Protein AF-A0A970CE26-F1 (afdb_monomer_lite)

pLDDT: mean 86.79, std 11.69, range [35.38, 98.06]

Structure (mmCIF, N/CA/C/O backbone):
data_AF-A0A970CE26-F1
#
_entry.id   AF-A0A970CE26-F1
#
loop_
_atom_site.group_PDB
_atom_site.id
_atom_site.type_symbol
_atom_site.label_atom_id
_atom_site.label_alt_id
_atom_site.label_comp_id
_atom_site.label_asym_id
_atom_site.label_entity_id
_atom_site.label_seq_id
_atom_site.pdbx_PDB_ins_code
_atom_site.Cartn_x
_atom_site.Cartn_y
_atom_site.Cartn_z
_atom_site.occupancy
_atom_site.B_iso_or_equiv
_atom_site.auth_seq_id
_atom_site.auth_comp_id
_atom_site.auth_asym_id
_atom_site.auth_atom_id
_atom_site.pdbx_PDB_model_num
ATOM 1 N N . LEU A 1 1 ? 13.932 6.529 -26.399 1.00 67.69 1 LEU A N 1
ATOM 2 C CA . LEU A 1 1 ? 14.051 6.547 -27.877 1.00 67.69 1 LEU A CA 1
ATOM 3 C C . LEU A 1 1 ? 15.095 5.552 -28.392 1.00 67.69 1 LEU A C 1
ATOM 5 O O . LEU A 1 1 ? 14.749 4.804 -29.287 1.00 67.69 1 LEU A O 1
ATOM 9 N N . LEU A 1 2 ? 16.272 5.404 -27.767 1.00 83.06 2 LEU A N 1
ATOM 10 C CA . LEU A 1 2 ? 17.327 4.487 -28.246 1.00 83.06 2 LEU A CA 1
ATOM 11 C C . LEU A 1 2 ? 16.922 3.001 -28.391 1.00 83.06 2 LEU A C 1
ATOM 13 O O . LEU A 1 2 ? 17.278 2.366 -29.376 1.00 83.06 2 LEU A O 1
ATOM 17 N N . LEU A 1 3 ? 16.156 2.434 -27.449 1.00 83.88 3 LEU A N 1
ATOM 18 C CA . LEU A 1 3 ? 15.631 1.061 -27.585 1.00 83.88 3 LEU A CA 1
ATOM 19 C C . LEU A 1 3 ? 14.671 0.930 -28.779 1.00 83.88 3 LEU A C 1
ATOM 21 O O . LEU A 1 3 ? 14.722 -0.054 -29.507 1.00 83.88 3 LEU A O 1
ATOM 25 N N . ALA A 1 4 ? 13.823 1.939 -28.999 1.00 84.06 4 ALA A N 1
ATOM 26 C CA . ALA A 1 4 ? 12.890 1.972 -30.121 1.00 84.06 4 ALA A CA 1
ATOM 27 C C . ALA A 1 4 ? 13.610 2.182 -31.463 1.00 84.06 4 ALA A C 1
ATOM 29 O O . ALA A 1 4 ? 13.226 1.571 -32.453 1.00 84.06 4 ALA A O 1
ATOM 30 N N . GLU A 1 5 ? 14.674 2.988 -31.490 1.00 84.50 5 GLU A N 1
ATOM 31 C CA . GLU A 1 5 ? 15.553 3.157 -32.655 1.00 84.50 5 GLU A CA 1
ATOM 32 C C . GLU A 1 5 ? 16.228 1.831 -33.025 1.00 84.50 5 GLU A C 1
ATOM 34 O O . GLU A 1 5 ? 16.092 1.376 -34.159 1.00 84.50 5 GLU A O 1
ATOM 39 N N . LYS A 1 6 ? 16.848 1.145 -32.053 1.00 82.25 6 LYS A N 1
ATOM 40 C CA . LYS A 1 6 ? 17.435 -0.190 -32.262 1.00 82.25 6 LYS A CA 1
ATOM 41 C C . LYS A 1 6 ? 16.392 -1.212 -32.730 1.00 82.25 6 LYS A C 1
ATOM 43 O O . LYS A 1 6 ? 16.666 -2.011 -33.615 1.00 82.25 6 LYS A O 1
ATOM 48 N N . ALA A 1 7 ? 15.180 -1.174 -32.175 1.00 84.00 7 ALA A N 1
ATOM 49 C CA . ALA A 1 7 ? 14.095 -2.073 -32.573 1.00 84.00 7 ALA A CA 1
ATOM 50 C C . ALA A 1 7 ? 13.570 -1.786 -33.988 1.00 84.00 7 ALA A C 1
ATOM 52 O O . ALA A 1 7 ? 13.177 -2.703 -34.710 1.00 84.00 7 ALA A O 1
ATOM 53 N N . PHE A 1 8 ? 13.564 -0.517 -34.400 1.00 82.56 8 PHE A N 1
ATOM 54 C CA . PHE A 1 8 ? 13.158 -0.110 -35.741 1.00 82.56 8 PHE A CA 1
ATOM 55 C C . PHE A 1 8 ? 14.108 -0.661 -36.814 1.00 82.56 8 PHE A C 1
ATOM 57 O O . PHE A 1 8 ? 13.649 -1.110 -37.867 1.00 82.56 8 PHE A O 1
ATOM 64 N N . GLU A 1 9 ? 15.412 -0.704 -36.528 1.00 80.38 9 GLU A N 1
ATOM 65 C CA . GLU A 1 9 ? 16.417 -1.303 -37.416 1.00 80.38 9 GLU A CA 1
ATOM 66 C C . GLU A 1 9 ? 16.167 -2.798 -37.672 1.00 80.38 9 GLU A C 1
ATOM 68 O O . GLU A 1 9 ? 16.447 -3.289 -38.768 1.00 80.38 9 GLU A O 1
ATOM 73 N N . GLU A 1 10 ? 15.563 -3.510 -36.715 1.00 77.25 10 GLU A N 1
ATOM 74 C CA . GLU A 1 10 ? 15.232 -4.934 -36.847 1.00 77.25 10 GLU A CA 1
ATOM 75 C C . GLU A 1 10 ? 14.032 -5.206 -37.769 1.00 77.25 10 GLU A C 1
ATOM 77 O O . GLU A 1 10 ? 13.832 -6.345 -38.183 1.00 77.25 10 GLU A O 1
ATOM 82 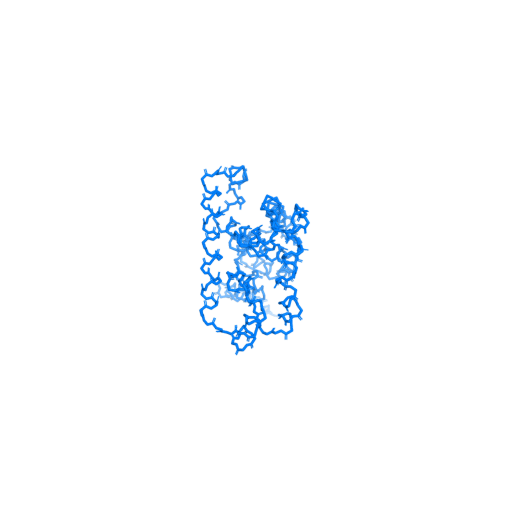N N . LYS A 1 11 ? 13.242 -4.182 -38.136 1.00 72.31 11 LYS A N 1
ATOM 83 C CA . LYS A 1 11 ? 12.107 -4.258 -39.089 1.00 72.31 11 LYS A CA 1
ATOM 84 C C . LYS A 1 11 ? 11.044 -5.326 -38.775 1.00 72.31 11 LYS A C 1
ATOM 86 O O . LYS A 1 11 ? 10.284 -5.724 -39.655 1.00 72.31 11 LYS A O 1
ATOM 91 N N . THR A 1 12 ? 10.935 -5.765 -37.524 1.00 70.75 12 THR A N 1
ATOM 92 C CA . THR A 1 12 ? 10.000 -6.820 -37.080 1.00 70.75 12 THR A CA 1
ATOM 93 C C . THR A 1 12 ? 8.819 -6.287 -36.255 1.00 70.75 12 THR A C 1
ATOM 95 O O . THR A 1 12 ? 8.103 -7.051 -35.602 1.00 70.75 12 THR A O 1
ATOM 98 N N . GLY A 1 13 ? 8.567 -4.973 -36.300 1.00 72.94 13 GLY A N 1
ATOM 99 C CA . GLY A 1 13 ? 7.470 -4.326 -35.572 1.00 72.94 13 GLY A CA 1
ATOM 100 C C . GLY A 1 13 ? 7.617 -4.474 -34.053 1.00 72.94 13 GLY A C 1
ATOM 101 O O . GLY A 1 13 ? 8.725 -4.420 -33.528 1.00 72.94 13 GLY A O 1
ATOM 102 N N . ALA A 1 14 ? 6.513 -4.700 -33.332 1.00 74.00 14 ALA A N 1
ATOM 103 C CA . ALA A 1 14 ? 6.519 -4.831 -31.866 1.00 74.00 14 ALA A CA 1
ATOM 104 C C . ALA A 1 14 ? 7.426 -5.965 -31.338 1.00 74.00 14 ALA A C 1
ATOM 106 O O . ALA A 1 14 ? 7.941 -5.871 -30.227 1.00 74.00 14 ALA A O 1
ATOM 107 N N . ARG A 1 15 ? 7.674 -7.012 -32.140 1.00 78.81 15 ARG A N 1
ATOM 108 C CA . ARG A 1 15 ? 8.575 -8.119 -31.769 1.00 78.81 15 ARG A CA 1
ATOM 109 C C . ARG A 1 15 ? 10.041 -7.687 -31.697 1.00 78.81 15 ARG A C 1
ATOM 111 O O . ARG A 1 15 ? 10.769 -8.199 -30.853 1.00 78.81 15 ARG A O 1
ATOM 118 N N . GLY A 1 16 ? 10.451 -6.724 -32.523 1.00 82.06 16 GLY A N 1
ATOM 119 C CA . GLY A 1 16 ? 11.802 -6.161 -32.473 1.00 82.06 16 GLY A CA 1
ATOM 120 C C . GLY A 1 16 ? 12.063 -5.427 -31.160 1.00 82.06 16 GLY A C 1
ATOM 121 O O . GLY A 1 16 ? 13.147 -5.518 -30.599 1.00 82.06 16 GLY A O 1
ATOM 122 N N . LEU A 1 17 ? 11.041 -4.770 -30.597 1.00 85.12 17 LEU A N 1
ATOM 123 C CA . LEU A 1 17 ? 11.187 -4.084 -29.313 1.00 85.12 17 LEU A CA 1
ATOM 124 C C . LEU A 1 17 ? 11.441 -5.069 -28.170 1.00 85.12 17 LEU A C 1
ATOM 126 O O . LEU A 1 17 ? 12.338 -4.836 -27.365 1.00 85.12 17 LEU A O 1
ATOM 130 N N . VAL A 1 18 ? 10.704 -6.182 -28.136 1.00 86.00 18 VAL A N 1
ATOM 131 C CA . VAL A 1 18 ? 10.917 -7.244 -27.141 1.00 86.00 18 VAL A CA 1
ATOM 132 C C . VAL A 1 18 ? 12.330 -7.813 -27.262 1.00 86.00 18 VAL A C 1
ATOM 134 O O . VAL A 1 18 ? 13.045 -7.868 -26.268 1.00 86.00 18 VAL A O 1
ATOM 137 N N . SER A 1 19 ? 12.777 -8.137 -28.482 1.00 86.62 19 SER A N 1
ATOM 138 C CA . SER A 1 19 ? 14.115 -8.708 -28.690 1.00 86.62 19 SER A CA 1
ATOM 139 C C . SER A 1 19 ? 15.243 -7.763 -28.266 1.00 86.62 19 SER A C 1
ATOM 141 O O . SER A 1 19 ? 16.218 -8.196 -27.650 1.00 86.62 19 SER A O 1
ATOM 143 N N . VAL A 1 20 ? 15.123 -6.466 -28.565 1.00 89.00 20 VAL A N 1
ATOM 144 C CA . VAL A 1 20 ? 16.114 -5.464 -28.152 1.00 89.00 20 VAL A CA 1
ATOM 145 C C . VAL A 1 20 ? 16.125 -5.285 -26.635 1.00 89.00 20 VAL A C 1
ATOM 147 O O . VAL A 1 20 ? 17.205 -5.193 -26.052 1.00 89.00 20 VAL A O 1
ATOM 150 N N . ILE A 1 21 ? 14.953 -5.255 -25.992 1.00 89.94 21 ILE A N 1
ATOM 151 C CA . ILE A 1 21 ? 14.845 -5.157 -24.531 1.00 89.94 21 ILE A CA 1
ATOM 152 C C . ILE A 1 21 ? 15.495 -6.373 -23.871 1.00 89.94 21 ILE A C 1
ATOM 154 O O . ILE A 1 21 ? 16.356 -6.193 -23.013 1.00 89.94 21 ILE A O 1
ATOM 158 N N . GLU A 1 22 ? 15.155 -7.588 -24.304 1.00 89.12 22 GLU A N 1
ATOM 159 C CA . GLU A 1 22 ? 15.763 -8.818 -23.787 1.00 89.12 22 GLU A CA 1
ATOM 160 C C . GLU A 1 22 ? 17.282 -8.785 -23.957 1.00 89.12 22 GLU A C 1
ATOM 162 O O . GLU A 1 22 ? 18.018 -8.992 -23.000 1.00 89.12 22 GLU A O 1
ATOM 167 N N . ARG A 1 23 ? 17.787 -8.435 -25.144 1.00 89.62 23 ARG A N 1
ATOM 168 C CA . ARG A 1 23 ? 19.235 -8.385 -25.398 1.00 89.62 23 ARG A CA 1
ATOM 169 C C . ARG A 1 23 ? 19.978 -7.428 -24.466 1.00 89.62 23 ARG A C 1
ATOM 171 O O . ARG A 1 23 ? 21.105 -7.721 -24.080 1.00 89.62 23 ARG A O 1
ATOM 178 N N . VAL A 1 24 ? 19.369 -6.289 -24.138 1.00 92.38 24 VAL A N 1
ATOM 179 C CA . VAL A 1 24 ? 19.963 -5.275 -23.257 1.00 92.38 24 VAL A CA 1
ATOM 180 C C . VAL A 1 24 ? 19.837 -5.669 -21.783 1.00 92.38 24 VAL A C 1
ATOM 182 O O . VAL A 1 24 ? 20.779 -5.462 -21.027 1.00 92.38 24 VAL A O 1
ATOM 185 N N . LEU A 1 25 ? 18.699 -6.229 -21.362 1.00 93.75 25 LEU A N 1
ATOM 186 C CA . LEU A 1 25 ? 18.387 -6.435 -19.943 1.00 93.75 25 LEU A CA 1
ATOM 187 C C . LEU A 1 25 ? 18.705 -7.844 -19.418 1.00 93.75 25 LEU A C 1
ATOM 189 O O . LEU A 1 25 ? 18.887 -8.005 -18.213 1.00 93.75 25 LEU A O 1
ATOM 193 N N . LEU A 1 26 ? 18.849 -8.846 -20.290 1.00 93.44 26 LEU A N 1
ATOM 194 C CA . LEU A 1 26 ? 19.115 -10.237 -19.903 1.00 93.44 26 LEU A CA 1
ATOM 195 C C . LEU A 1 26 ? 20.378 -10.425 -19.034 1.00 93.44 26 LEU A C 1
ATOM 197 O O . LEU A 1 26 ? 20.330 -11.255 -18.122 1.00 93.44 26 LEU A O 1
ATOM 201 N N . PRO A 1 27 ? 21.503 -9.704 -19.247 1.00 92.44 27 PRO A N 1
ATOM 202 C CA . PRO A 1 27 ? 22.654 -9.796 -18.344 1.00 92.44 27 PRO A CA 1
ATOM 203 C C . PRO A 1 27 ? 22.305 -9.371 -16.911 1.00 92.44 27 PRO A C 1
ATOM 205 O O . PRO A 1 27 ? 22.678 -10.039 -15.949 1.00 92.44 27 PRO A O 1
ATOM 208 N N . PHE A 1 28 ? 21.525 -8.298 -16.765 1.00 93.88 28 PHE A N 1
ATOM 209 C CA . PHE A 1 28 ? 21.103 -7.778 -15.466 1.00 93.88 28 PHE A CA 1
ATOM 210 C C . PHE A 1 28 ? 20.118 -8.722 -14.777 1.00 93.88 28 PHE A C 1
ATOM 212 O O . PHE A 1 28 ? 20.295 -9.026 -13.601 1.00 93.88 28 PHE A O 1
ATOM 219 N N . GLU A 1 29 ? 19.135 -9.252 -15.508 1.00 91.94 29 GLU A N 1
ATOM 220 C CA . GLU A 1 29 ? 18.175 -10.231 -14.980 1.00 91.94 29 GLU A CA 1
ATOM 221 C C . GLU A 1 29 ? 18.878 -11.459 -14.378 1.00 91.94 29 GLU A C 1
ATOM 223 O O . GLU A 1 29 ? 18.489 -11.947 -13.321 1.00 91.94 29 GLU A O 1
ATOM 228 N N . LYS A 1 30 ? 19.957 -11.934 -15.012 1.00 92.25 30 LYS A N 1
ATOM 229 C CA . LYS A 1 30 ? 20.717 -13.102 -14.539 1.00 92.25 30 LYS A CA 1
ATOM 230 C C . LYS A 1 30 ? 21.613 -12.809 -13.337 1.00 92.25 30 LYS A C 1
ATOM 232 O O . LYS A 1 30 ? 21.885 -13.719 -12.557 1.00 92.25 30 LYS A O 1
ATOM 237 N N . SER A 1 31 ? 22.115 -11.583 -13.207 1.00 91.75 31 SER A N 1
ATOM 238 C CA . SER A 1 31 ? 23.148 -11.245 -12.218 1.00 91.75 31 SER A CA 1
ATOM 239 C C . SER A 1 31 ? 22.618 -10.500 -10.995 1.00 91.75 31 SER A C 1
ATOM 241 O O . SER A 1 31 ? 23.047 -10.790 -9.878 1.00 91.75 31 SER A O 1
ATOM 243 N N . LEU A 1 32 ? 21.682 -9.565 -11.174 1.00 91.75 32 LEU A N 1
ATOM 244 C CA . LEU A 1 32 ? 21.191 -8.711 -10.090 1.00 91.75 32 LEU A CA 1
ATOM 245 C C . LEU A 1 32 ? 20.487 -9.479 -8.957 1.00 91.75 32 LEU A C 1
ATOM 247 O O . LEU A 1 32 ? 20.772 -9.150 -7.804 1.00 91.75 32 LEU A O 1
ATOM 251 N N . PRO A 1 33 ? 19.662 -10.523 -9.204 1.00 90.75 33 PRO A N 1
ATOM 252 C CA . PRO A 1 33 ? 18.986 -11.253 -8.124 1.00 90.75 33 PRO A CA 1
ATOM 253 C C . PRO A 1 33 ? 19.928 -11.925 -7.118 1.00 90.75 33 PRO A C 1
ATOM 255 O O . PRO A 1 33 ? 19.520 -12.226 -6.001 1.00 90.75 33 PRO A O 1
ATOM 258 N N . SER A 1 34 ? 21.184 -12.177 -7.506 1.00 89.56 34 SER A N 1
ATOM 259 C CA . SER A 1 34 ? 22.221 -12.759 -6.639 1.00 89.56 34 SER A CA 1
ATOM 260 C C . SER A 1 34 ? 23.153 -11.708 -6.015 1.00 89.56 34 SER A C 1
ATOM 262 O O . SER A 1 34 ? 24.175 -12.063 -5.432 1.00 89.56 34 SER A O 1
ATOM 264 N N . SER A 1 35 ? 22.835 -10.419 -6.155 1.00 89.50 35 SER A N 1
ATOM 265 C CA . SER A 1 35 ? 23.633 -9.294 -5.653 1.00 89.50 35 SER A CA 1
ATOM 266 C C . SER A 1 35 ? 22.916 -8.546 -4.521 1.00 89.50 35 SER A C 1
ATOM 268 O O . SER A 1 35 ? 21.749 -8.800 -4.233 1.00 89.50 35 SER A O 1
ATOM 270 N N . SER A 1 36 ? 23.602 -7.593 -3.883 1.00 89.00 36 SER A N 1
ATOM 271 C CA . SER A 1 36 ? 22.993 -6.676 -2.907 1.00 89.00 36 SER A CA 1
ATOM 272 C C . SER A 1 36 ? 22.272 -5.482 -3.547 1.00 89.00 36 SER A C 1
ATOM 274 O O . SER A 1 36 ? 21.688 -4.672 -2.827 1.00 89.00 36 SER A O 1
ATOM 276 N N . ILE A 1 37 ? 22.304 -5.358 -4.879 1.00 88.06 37 ILE A N 1
ATOM 277 C CA . ILE A 1 37 ? 21.720 -4.230 -5.611 1.00 88.06 37 ILE A CA 1
ATOM 278 C C . ILE A 1 37 ? 20.197 -4.295 -5.502 1.00 88.06 37 ILE A C 1
ATOM 280 O O . ILE A 1 37 ? 19.572 -5.276 -5.899 1.00 88.06 37 ILE A O 1
ATOM 284 N N . ARG A 1 38 ? 19.595 -3.219 -4.988 1.00 85.12 38 ARG A N 1
ATOM 285 C CA . ARG A 1 38 ? 18.137 -3.118 -4.804 1.00 85.12 38 ARG A CA 1
ATOM 286 C C . ARG A 1 38 ? 17.429 -2.303 -5.877 1.00 85.12 38 ARG A C 1
ATOM 288 O O . ARG A 1 38 ? 16.234 -2.485 -6.079 1.00 85.12 38 ARG A O 1
ATOM 295 N N . TYR A 1 39 ? 18.154 -1.414 -6.550 1.00 85.62 39 TYR A N 1
ATOM 296 C CA . TYR A 1 39 ? 17.591 -0.481 -7.519 1.00 85.62 39 TYR A CA 1
ATOM 297 C C . TYR A 1 39 ? 18.395 -0.529 -8.808 1.00 85.62 39 TYR A C 1
ATOM 299 O O . TYR A 1 39 ? 19.624 -0.485 -8.790 1.00 85.62 39 TYR A O 1
ATOM 307 N N . PHE A 1 40 ? 17.694 -0.598 -9.932 1.00 89.06 40 PHE A N 1
ATOM 308 C CA . PHE A 1 40 ? 18.301 -0.605 -11.251 1.00 89.06 40 PHE A CA 1
ATOM 309 C C . PHE A 1 40 ? 17.543 0.354 -12.159 1.00 89.06 40 PHE A C 1
ATOM 311 O O . PHE A 1 40 ? 16.341 0.215 -12.371 1.00 89.06 40 PHE A O 1
ATOM 318 N N . VAL A 1 41 ? 18.260 1.348 -12.680 1.00 89.12 41 VAL A N 1
ATOM 319 C CA . VAL A 1 41 ? 17.708 2.355 -13.585 1.00 89.12 41 VAL A CA 1
ATOM 320 C C . VAL A 1 41 ? 18.238 2.080 -14.982 1.00 89.12 41 VAL A C 1
ATOM 322 O O . VAL A 1 41 ? 19.446 2.120 -15.212 1.00 89.12 41 VAL A O 1
ATOM 325 N N . VAL A 1 42 ? 17.335 1.845 -15.932 1.00 90.44 42 VAL A N 1
ATOM 326 C CA . VAL A 1 42 ? 17.705 1.663 -17.339 1.00 90.44 42 VAL A CA 1
ATOM 327 C C . VAL A 1 42 ? 18.006 3.028 -17.953 1.00 90.44 42 VAL A C 1
ATOM 329 O O . VAL A 1 42 ? 17.102 3.779 -18.322 1.00 90.44 42 VAL A O 1
ATOM 332 N N . THR A 1 43 ? 19.289 3.366 -18.052 1.00 90.25 43 THR A N 1
ATOM 333 C CA . THR A 1 43 ? 19.748 4.623 -18.654 1.00 90.25 43 THR A CA 1
ATOM 334 C C . THR A 1 43 ? 20.223 4.432 -20.093 1.00 90.25 43 THR A C 1
ATOM 336 O O . THR A 1 43 ? 20.247 3.326 -20.635 1.00 90.25 43 THR A O 1
ATOM 339 N N . ARG A 1 44 ? 20.613 5.530 -20.751 1.00 90.56 44 ARG A N 1
ATOM 340 C CA . ARG A 1 44 ? 21.198 5.458 -22.094 1.00 90.56 44 ARG A CA 1
ATOM 341 C C . ARG A 1 44 ? 22.476 4.621 -22.093 1.00 90.56 44 ARG A C 1
ATOM 343 O O . ARG A 1 44 ? 22.678 3.850 -23.024 1.00 90.56 44 ARG A O 1
ATOM 350 N N . GLU A 1 45 ? 23.296 4.768 -21.061 1.00 91.19 45 GLU A N 1
ATOM 351 C CA . GLU A 1 45 ? 24.563 4.057 -20.886 1.00 91.19 45 GLU A CA 1
ATOM 352 C C . GLU A 1 45 ? 24.319 2.546 -20.821 1.00 91.19 45 GLU A C 1
ATOM 354 O O . GLU A 1 45 ? 24.940 1.809 -21.578 1.00 91.19 45 GLU A O 1
ATOM 359 N N . VAL A 1 46 ? 23.304 2.111 -20.061 1.00 91.44 46 VAL A N 1
ATOM 360 C CA . VAL A 1 46 ? 22.872 0.702 -19.983 1.00 91.44 46 VAL A CA 1
ATOM 361 C C . VAL A 1 46 ? 22.494 0.140 -21.356 1.00 91.44 46 VAL A C 1
ATOM 363 O O . VAL A 1 46 ? 22.800 -1.004 -21.668 1.00 91.44 46 VAL A O 1
ATOM 366 N N . VAL A 1 47 ? 21.838 0.932 -22.209 1.00 92.00 47 VAL A N 1
ATOM 367 C CA . VAL A 1 47 ? 21.419 0.492 -23.555 1.00 92.00 47 VAL A CA 1
ATOM 368 C C . VAL A 1 47 ? 22.583 0.478 -24.559 1.00 92.00 47 VAL A C 1
ATOM 370 O O . VAL A 1 47 ? 22.539 -0.255 -25.558 1.00 92.00 47 VAL A O 1
ATOM 373 N N . VAL A 1 48 ? 23.600 1.317 -24.344 1.00 92.06 48 VAL A N 1
ATOM 374 C CA . VAL A 1 48 ? 24.789 1.418 -25.203 1.00 92.06 48 VAL A CA 1
ATOM 375 C C . VAL A 1 48 ? 25.812 0.338 -24.853 1.00 92.06 48 VAL A C 1
ATOM 377 O O . VAL A 1 48 ? 26.272 -0.341 -25.769 1.00 92.06 48 VAL A O 1
ATOM 380 N N . ASP A 1 49 ? 26.112 0.154 -23.566 1.00 93.50 49 ASP A N 1
ATOM 381 C CA . ASP A 1 49 ? 27.066 -0.831 -23.044 1.00 93.50 49 ASP A CA 1
ATOM 382 C C . ASP A 1 49 ? 26.495 -1.578 -21.815 1.00 93.50 49 ASP A C 1
ATOM 384 O O . ASP A 1 49 ? 26.821 -1.253 -20.668 1.00 93.50 49 ASP A O 1
ATOM 388 N N . PRO A 1 50 ? 25.632 -2.593 -22.040 1.00 92.81 50 PRO A N 1
ATOM 389 C CA . PRO A 1 50 ? 25.032 -3.389 -20.967 1.00 92.81 50 PRO A CA 1
ATOM 390 C C . PRO A 1 50 ? 26.066 -4.058 -20.050 1.00 92.81 50 PRO A C 1
ATOM 392 O O . PRO A 1 50 ? 25.931 -4.047 -18.829 1.00 92.81 50 PRO A O 1
ATOM 395 N N . GLU A 1 51 ? 27.114 -4.637 -20.635 1.00 93.38 51 GLU A N 1
ATOM 396 C CA . GLU A 1 51 ? 28.129 -5.414 -19.914 1.00 93.38 51 GLU A CA 1
ATOM 397 C C . GLU A 1 51 ? 29.047 -4.515 -19.073 1.00 93.38 51 GLU A C 1
ATOM 399 O O . GLU A 1 51 ? 29.411 -4.871 -17.947 1.00 93.38 51 GLU A O 1
ATOM 404 N N . GLY A 1 52 ? 29.423 -3.343 -19.599 1.00 93.62 52 GLY A N 1
ATOM 405 C CA . GLY A 1 52 ? 30.195 -2.345 -18.861 1.00 93.62 52 GLY A CA 1
ATOM 406 C C . GLY A 1 52 ? 29.427 -1.793 -17.662 1.00 93.62 52 GLY A C 1
ATOM 407 O O . GLY A 1 52 ? 29.955 -1.783 -16.546 1.00 93.62 52 GLY A O 1
ATOM 408 N N . GLU A 1 53 ? 28.159 -1.420 -17.858 1.00 92.94 53 GLU A N 1
ATOM 409 C CA . GLU A 1 53 ? 27.318 -0.913 -16.769 1.00 92.94 53 GLU A CA 1
ATOM 410 C C . GLU A 1 53 ? 26.999 -1.985 -15.724 1.00 92.94 53 GLU A C 1
ATOM 412 O O . GLU A 1 53 ? 27.006 -1.688 -14.528 1.00 92.94 53 GLU A O 1
ATOM 417 N N . LEU A 1 54 ? 26.800 -3.245 -16.128 1.00 92.94 54 LEU A N 1
ATOM 418 C CA . LEU A 1 54 ? 26.629 -4.346 -15.178 1.00 92.94 54 LEU A CA 1
ATOM 419 C C . LEU A 1 54 ? 27.861 -4.503 -14.276 1.00 92.94 54 LEU A C 1
ATOM 421 O O . LEU A 1 54 ? 27.725 -4.618 -13.057 1.00 92.94 54 LEU A O 1
ATOM 425 N N . LYS A 1 55 ? 29.072 -4.449 -14.847 1.00 93.12 55 LYS A N 1
ATOM 426 C CA . LYS A 1 55 ? 30.320 -4.490 -14.063 1.00 93.12 55 LYS A CA 1
ATOM 427 C C . LYS A 1 55 ? 30.450 -3.291 -13.127 1.00 93.12 55 LYS A C 1
ATOM 429 O O . LYS A 1 55 ? 30.865 -3.472 -11.984 1.00 93.12 55 LYS A O 1
ATOM 434 N N . ARG A 1 56 ? 30.086 -2.088 -13.588 1.00 91.25 56 ARG A N 1
ATOM 435 C CA . ARG A 1 56 ? 30.094 -0.868 -12.765 1.00 91.25 56 ARG A CA 1
ATOM 436 C C . ARG A 1 56 ? 29.163 -1.009 -11.560 1.00 91.25 56 ARG A C 1
ATOM 438 O O . ARG A 1 56 ? 29.587 -0.741 -10.439 1.00 91.25 56 ARG A O 1
ATOM 445 N N . LEU A 1 57 ? 27.934 -1.476 -11.789 1.00 89.75 57 LEU A N 1
ATOM 446 C CA . LEU A 1 57 ? 26.929 -1.670 -10.743 1.00 89.75 57 LEU A CA 1
ATOM 447 C C . LEU A 1 57 ? 27.355 -2.736 -9.728 1.00 89.75 57 LEU A C 1
ATOM 449 O O . LEU A 1 57 ? 27.278 -2.500 -8.527 1.00 89.75 57 LEU A O 1
ATOM 453 N N . LEU A 1 58 ? 27.858 -3.886 -10.191 1.00 90.44 58 LEU A N 1
ATOM 454 C CA . LEU A 1 58 ? 28.344 -4.946 -9.299 1.00 90.44 58 LEU A CA 1
ATOM 455 C C . LEU A 1 58 ? 29.596 -4.527 -8.511 1.00 90.44 58 LEU A C 1
ATOM 457 O O . LEU A 1 58 ? 29.814 -5.024 -7.409 1.00 90.44 58 LEU A O 1
ATOM 461 N N . GLY A 1 59 ? 30.411 -3.622 -9.062 1.00 91.25 59 GLY A N 1
ATOM 462 C CA . GLY A 1 59 ? 31.607 -3.093 -8.406 1.00 91.25 59 GLY A CA 1
ATOM 463 C C . GLY A 1 59 ? 31.322 -2.073 -7.301 1.00 91.25 59 GLY A C 1
ATOM 464 O O . GLY A 1 59 ? 32.133 -1.946 -6.385 1.00 91.25 59 GLY A O 1
ATOM 465 N N . ASN A 1 60 ? 30.190 -1.363 -7.363 1.00 88.12 60 ASN A N 1
ATOM 466 C CA . ASN A 1 60 ? 29.763 -0.423 -6.324 1.00 88.12 60 ASN A CA 1
ATOM 467 C C . ASN A 1 60 ? 28.227 -0.421 -6.147 1.00 88.12 60 ASN A C 1
ATOM 469 O O . ASN A 1 60 ? 27.555 0.487 -6.641 1.00 88.12 60 ASN A O 1
ATOM 473 N N . PRO A 1 61 ? 27.660 -1.426 -5.451 1.00 84.62 61 PRO A N 1
ATOM 474 C CA . PRO A 1 61 ? 26.209 -1.575 -5.298 1.00 84.62 61 PRO A CA 1
ATOM 475 C C . PRO A 1 61 ? 25.512 -0.419 -4.572 1.00 84.62 61 PRO A C 1
ATOM 477 O O . PRO A 1 61 ? 24.356 -0.123 -4.866 1.00 84.62 61 PRO A O 1
ATOM 480 N N . ASP A 1 62 ? 26.216 0.236 -3.646 1.00 85.50 62 ASP A N 1
ATOM 481 C CA . ASP A 1 62 ? 25.694 1.320 -2.806 1.00 85.50 62 ASP A CA 1
ATOM 482 C C . ASP A 1 62 ? 26.100 2.708 -3.333 1.00 85.50 62 ASP A C 1
ATOM 484 O O . ASP A 1 62 ? 26.189 3.672 -2.572 1.00 85.50 62 ASP A O 1
ATOM 488 N N . ASP A 1 63 ? 26.378 2.813 -4.639 1.00 87.75 63 ASP A N 1
ATOM 489 C CA . ASP A 1 63 ? 26.735 4.063 -5.308 1.00 87.75 63 ASP A CA 1
ATOM 490 C C . ASP A 1 63 ? 25.683 5.162 -5.045 1.00 87.75 63 ASP A C 1
ATOM 492 O O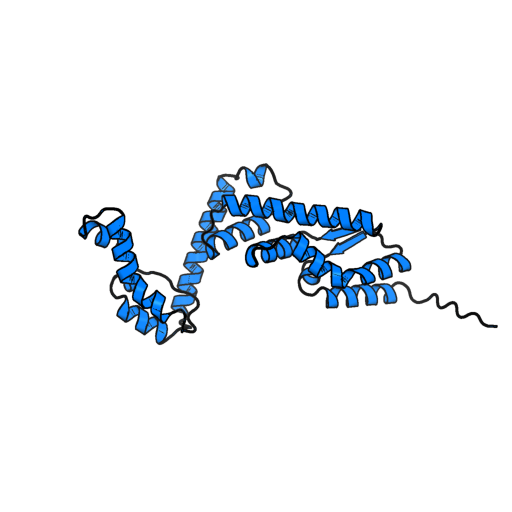 . ASP A 1 63 ? 24.555 5.072 -5.555 1.00 87.75 63 ASP A O 1
ATOM 496 N N . PRO A 1 64 ? 26.029 6.232 -4.297 1.00 88.00 64 PRO A N 1
ATOM 497 C CA . PRO A 1 64 ? 25.074 7.274 -3.939 1.00 88.00 64 PRO A CA 1
ATOM 498 C C . PRO A 1 64 ? 24.467 7.973 -5.157 1.00 88.00 64 PRO A C 1
ATOM 500 O O . PRO A 1 64 ? 23.311 8.388 -5.104 1.00 88.00 64 PRO A O 1
ATOM 503 N N . GLU A 1 65 ? 25.211 8.089 -6.263 1.00 88.75 65 GLU A N 1
ATOM 504 C CA . GLU A 1 65 ? 24.696 8.713 -7.485 1.00 88.75 65 GLU A CA 1
ATOM 505 C C . GLU A 1 65 ? 23.579 7.868 -8.115 1.00 88.75 65 GLU A C 1
ATOM 507 O O . GLU A 1 65 ? 22.553 8.401 -8.545 1.00 88.75 65 GLU A O 1
ATOM 512 N N . THR A 1 66 ? 23.749 6.543 -8.131 1.00 86.06 66 THR A N 1
ATOM 513 C CA . THR A 1 66 ? 22.740 5.607 -8.641 1.00 86.06 66 THR A CA 1
ATOM 514 C C . THR A 1 66 ? 21.470 5.651 -7.785 1.00 86.06 66 THR A C 1
ATOM 516 O O . THR A 1 66 ? 20.370 5.736 -8.338 1.00 86.06 66 THR A O 1
ATOM 519 N N . ILE A 1 67 ? 21.611 5.679 -6.454 1.00 87.81 67 ILE A N 1
ATOM 520 C CA . ILE A 1 67 ? 20.479 5.791 -5.519 1.00 87.81 67 ILE A CA 1
ATOM 521 C C . ILE A 1 67 ? 19.741 7.122 -5.718 1.00 87.81 67 ILE A C 1
ATOM 523 O O . ILE A 1 67 ? 18.534 7.122 -5.950 1.00 87.81 67 ILE A O 1
ATOM 527 N N . GLN A 1 68 ? 20.459 8.250 -5.736 1.00 90.75 68 GLN A N 1
ATOM 528 C CA . GLN A 1 68 ? 19.854 9.572 -5.951 1.00 90.75 68 GLN A CA 1
ATOM 529 C C . GLN A 1 68 ? 19.145 9.672 -7.303 1.00 90.75 68 GLN A C 1
ATOM 531 O O . GLN A 1 68 ? 18.079 10.281 -7.423 1.00 90.75 68 GLN A O 1
ATOM 536 N N . ARG A 1 69 ? 19.727 9.074 -8.348 1.00 90.50 69 ARG A N 1
ATOM 537 C CA . ARG A 1 69 ? 19.120 9.050 -9.679 1.00 90.50 69 ARG A CA 1
ATOM 538 C C . ARG A 1 69 ? 17.810 8.267 -9.677 1.00 90.50 69 ARG A C 1
ATOM 540 O O . ARG A 1 69 ? 16.843 8.752 -10.262 1.00 90.50 69 ARG A O 1
ATOM 547 N N . TYR A 1 70 ? 17.785 7.103 -9.029 1.00 90.38 70 TYR A N 1
ATOM 548 C CA . TYR A 1 70 ? 16.575 6.302 -8.847 1.00 90.38 70 TYR A CA 1
ATOM 549 C C . TYR A 1 70 ? 15.500 7.079 -8.078 1.00 90.38 70 TYR A C 1
ATOM 551 O O . TYR A 1 70 ? 14.388 7.243 -8.580 1.00 90.38 70 TYR A O 1
ATOM 559 N N . GLU A 1 71 ? 15.851 7.631 -6.914 1.00 90.50 71 GLU A N 1
ATOM 560 C CA . GLU A 1 71 ? 14.929 8.401 -6.073 1.00 90.50 71 GLU A CA 1
ATOM 561 C C . GLU A 1 71 ? 14.332 9.589 -6.827 1.00 90.50 71 GLU A C 1
ATOM 563 O O . GLU A 1 71 ? 13.127 9.823 -6.765 1.00 90.50 71 GLU A O 1
ATOM 568 N N . ARG A 1 72 ? 15.151 10.321 -7.591 1.00 93.19 72 ARG A N 1
ATOM 569 C CA . ARG A 1 72 ? 14.673 11.438 -8.410 1.00 93.19 72 ARG A CA 1
ATOM 570 C C . ARG A 1 72 ? 13.622 10.991 -9.426 1.00 93.19 72 ARG A C 1
ATOM 572 O O . ARG A 1 72 ? 12.583 11.634 -9.511 1.00 93.19 72 ARG A O 1
ATOM 579 N N . ILE A 1 73 ? 13.880 9.916 -10.175 1.00 90.44 73 ILE A N 1
ATOM 580 C CA . ILE A 1 73 ? 12.959 9.435 -11.220 1.00 90.44 73 ILE A CA 1
ATOM 581 C C . ILE A 1 73 ? 11.628 9.003 -10.602 1.00 90.44 73 ILE A C 1
ATOM 583 O O . ILE A 1 73 ? 10.578 9.454 -11.053 1.00 90.44 73 ILE A O 1
ATOM 587 N N . ILE A 1 74 ? 11.669 8.198 -9.536 1.00 89.62 74 ILE A N 1
ATOM 588 C CA . ILE A 1 74 ? 10.454 7.740 -8.850 1.00 89.62 74 ILE A CA 1
ATOM 589 C C . ILE A 1 74 ? 9.670 8.917 -8.267 1.00 89.62 74 ILE A C 1
ATOM 591 O O . ILE A 1 74 ? 8.448 8.961 -8.389 1.00 89.62 74 ILE A O 1
ATOM 595 N N . ASN A 1 75 ? 10.348 9.906 -7.681 1.00 92.19 75 ASN A N 1
ATOM 596 C CA . ASN A 1 75 ? 9.683 11.085 -7.129 1.00 92.19 75 ASN A CA 1
ATOM 597 C C . ASN A 1 75 ? 9.059 11.972 -8.216 1.00 92.19 75 ASN A C 1
ATOM 599 O O . ASN A 1 75 ? 7.958 12.493 -8.026 1.00 92.19 75 ASN A O 1
ATOM 603 N N . GLU A 1 76 ? 9.734 12.148 -9.355 1.00 93.25 76 GLU A N 1
ATOM 604 C CA . GLU A 1 76 ? 9.194 12.876 -10.508 1.00 93.25 76 GLU A CA 1
ATOM 605 C C . GLU A 1 76 ? 7.960 12.171 -11.084 1.00 93.25 76 GLU A C 1
ATOM 607 O O . GLU A 1 76 ? 6.946 12.824 -11.343 1.00 93.25 76 GLU A O 1
ATOM 612 N N . GLU A 1 77 ? 8.014 10.845 -11.224 1.00 91.38 77 GLU A N 1
ATOM 613 C CA . GLU A 1 77 ? 6.899 10.035 -11.714 1.00 91.38 77 GLU A CA 1
ATOM 614 C C . GLU A 1 77 ? 5.716 10.044 -10.738 1.00 91.38 77 GLU A C 1
ATOM 616 O O . GLU A 1 77 ? 4.589 10.349 -11.137 1.00 91.38 77 GLU A O 1
ATOM 621 N N . LYS A 1 78 ? 5.973 9.834 -9.439 1.00 93.00 78 LYS A N 1
ATOM 622 C CA . LYS A 1 78 ? 4.969 9.949 -8.369 1.00 93.00 78 LYS A CA 1
ATOM 623 C C . LYS A 1 78 ? 4.282 11.307 -8.404 1.00 93.00 78 LYS A C 1
ATOM 625 O O . LYS A 1 78 ? 3.053 11.380 -8.393 1.00 93.00 78 LYS A O 1
ATOM 630 N N . LYS A 1 79 ? 5.057 12.390 -8.496 1.00 93.25 79 LYS A N 1
ATOM 631 C CA . LYS A 1 79 ? 4.515 13.750 -8.574 1.00 93.25 79 LYS A CA 1
ATOM 632 C C . LYS A 1 79 ? 3.658 13.946 -9.823 1.00 93.25 79 LYS A C 1
ATOM 634 O O . LYS A 1 79 ? 2.565 14.499 -9.723 1.00 93.25 79 LYS A O 1
ATOM 639 N N . ALA A 1 80 ? 4.118 13.480 -10.983 1.00 91.62 80 ALA A N 1
ATOM 640 C CA . ALA A 1 80 ? 3.356 13.575 -12.224 1.00 91.62 80 ALA A CA 1
ATOM 641 C C . ALA A 1 80 ? 2.017 12.822 -12.139 1.00 91.62 80 ALA A C 1
ATOM 643 O O . ALA A 1 80 ? 0.992 13.358 -12.568 1.00 91.62 80 ALA A O 1
ATOM 644 N N . LEU A 1 81 ? 2.005 11.625 -11.544 1.00 90.06 81 LEU A N 1
ATOM 645 C CA . LEU A 1 81 ? 0.783 10.847 -11.327 1.00 90.06 81 LEU A CA 1
ATOM 646 C C . LEU A 1 81 ? -0.172 11.543 -10.350 1.00 90.06 81 LEU A C 1
ATOM 648 O O . LEU A 1 81 ? -1.355 11.694 -10.658 1.00 90.06 81 LEU A O 1
ATOM 652 N N . LEU A 1 82 ? 0.325 12.036 -9.213 1.00 90.38 82 LEU A N 1
ATOM 653 C CA . LEU A 1 82 ? -0.490 12.778 -8.244 1.00 90.38 82 LEU A CA 1
ATOM 654 C C . LEU A 1 82 ? -1.097 14.050 -8.855 1.00 90.38 82 LEU A C 1
ATOM 656 O O . LEU A 1 82 ? -2.285 14.327 -8.662 1.00 90.38 82 LEU A O 1
ATOM 660 N N . ASP A 1 83 ? -0.325 14.787 -9.657 1.00 88.88 83 ASP A N 1
ATOM 661 C CA . ASP A 1 83 ? -0.809 15.957 -10.395 1.00 88.88 83 ASP A CA 1
ATOM 662 C C . ASP A 1 83 ? -1.897 15.573 -11.408 1.00 88.88 83 ASP A C 1
ATOM 664 O O . ASP A 1 83 ? -2.893 16.290 -11.563 1.00 88.88 83 ASP A O 1
ATOM 668 N N . GLN A 1 84 ? -1.731 14.447 -12.108 1.00 86.81 84 GLN A N 1
ATOM 669 C CA . GLN A 1 84 ? -2.732 13.936 -13.044 1.00 86.81 84 GLN A CA 1
ATOM 670 C C . GLN A 1 84 ? -4.033 13.552 -12.334 1.00 86.81 84 GLN A C 1
ATOM 672 O O . GLN A 1 84 ? -5.107 13.932 -12.810 1.00 86.81 84 GLN A O 1
ATOM 677 N N . LEU A 1 85 ? -3.954 12.855 -11.198 1.00 86.50 85 LEU A N 1
ATOM 678 C CA . LEU A 1 85 ? -5.122 12.465 -10.403 1.00 86.50 85 LEU A CA 1
ATOM 679 C C . LEU A 1 85 ? -5.847 13.686 -9.829 1.00 86.50 85 LEU A C 1
ATOM 681 O O . LEU A 1 85 ? -7.075 13.771 -9.911 1.00 86.50 85 LEU A O 1
ATOM 685 N N . SER A 1 86 ? -5.090 14.674 -9.347 1.00 79.19 86 SER A N 1
ATOM 686 C CA . SER A 1 86 ? -5.632 15.922 -8.800 1.00 79.19 86 SER A CA 1
ATOM 687 C C . SER A 1 86 ? -6.344 16.756 -9.868 1.00 79.19 86 SER A C 1
ATOM 689 O O . SER A 1 86 ? -7.467 17.214 -9.657 1.00 79.19 86 SER A O 1
ATOM 691 N N . LYS A 1 87 ? -5.733 16.916 -11.052 1.00 79.94 87 LYS A N 1
ATOM 692 C CA . LYS A 1 87 ? -6.324 17.667 -12.177 1.00 79.94 87 LYS A CA 1
ATOM 693 C C . LYS A 1 87 ? -7.549 16.978 -12.761 1.00 79.94 87 LYS A C 1
ATOM 695 O O . LYS A 1 87 ? -8.484 17.654 -13.184 1.00 79.94 87 LYS A O 1
ATOM 700 N N . ARG A 1 88 ? -7.537 15.645 -12.823 1.00 72.19 88 ARG A N 1
ATOM 701 C CA . ARG A 1 88 ? -8.645 14.873 -13.394 1.00 72.19 88 ARG A CA 1
ATOM 702 C C . ARG A 1 88 ? -9.785 14.642 -12.410 1.00 72.19 88 ARG A C 1
ATOM 704 O O . ARG A 1 88 ? -10.847 14.266 -12.892 1.00 72.19 88 ARG A O 1
ATOM 711 N N . GLN A 1 89 ? -9.584 14.876 -11.102 1.00 64.44 89 GLN A N 1
ATOM 712 C CA . GLN A 1 89 ? -10.482 14.456 -10.017 1.00 64.44 89 GLN A CA 1
ATOM 713 C C . GLN A 1 89 ? -11.155 13.133 -10.388 1.00 64.44 89 GLN A C 1
ATOM 715 O O . GLN A 1 89 ? -12.324 13.108 -10.790 1.00 64.44 89 GLN A O 1
ATOM 720 N N . THR A 1 90 ? -10.364 12.055 -10.353 1.00 72.75 90 THR A N 1
ATOM 721 C CA . THR A 1 90 ? -10.832 10.712 -10.707 1.00 72.75 90 THR A CA 1
ATOM 722 C C . THR A 1 90 ? -12.183 10.436 -10.059 1.00 72.75 90 THR A C 1
ATOM 724 O O . THR A 1 90 ? -12.447 10.845 -8.925 1.00 72.75 90 THR A O 1
ATOM 727 N N . HIS A 1 91 ? -13.055 9.746 -10.795 1.00 86.06 91 HIS A N 1
ATOM 728 C CA . HIS A 1 91 ? -14.394 9.411 -10.314 1.00 86.06 91 HIS A CA 1
ATOM 729 C C . HIS A 1 91 ? -14.344 8.716 -8.941 1.00 86.06 91 HIS A C 1
ATOM 731 O O . HIS A 1 91 ? -15.220 8.952 -8.123 1.00 86.06 91 HIS A O 1
ATOM 737 N N . TYR A 1 92 ? -13.272 7.975 -8.642 1.00 87.81 92 TYR A N 1
ATOM 738 C CA . TYR A 1 92 ? -12.992 7.412 -7.323 1.00 87.81 92 TYR A CA 1
ATOM 739 C C . TYR A 1 92 ? -12.937 8.443 -6.192 1.00 87.81 92 TYR A C 1
ATOM 741 O O . TYR A 1 92 ? -13.684 8.322 -5.227 1.00 87.81 92 TYR A O 1
ATOM 749 N N . ILE A 1 93 ? -12.113 9.488 -6.308 1.00 85.62 93 ILE A N 1
ATOM 750 C CA . ILE A 1 93 ? -11.953 10.497 -5.245 1.00 85.62 93 ILE A CA 1
ATOM 751 C C . ILE A 1 93 ? -13.267 11.265 -5.039 1.00 85.62 93 ILE A C 1
ATOM 753 O O . ILE A 1 93 ? -13.648 11.575 -3.914 1.00 85.62 93 ILE A O 1
ATOM 757 N N . ARG A 1 94 ? -13.993 11.538 -6.133 1.00 86.62 94 ARG A N 1
ATOM 758 C CA . ARG A 1 94 ? -15.284 12.242 -6.087 1.00 86.62 94 ARG A CA 1
ATOM 759 C C . ARG A 1 94 ? -16.414 11.396 -5.504 1.00 86.62 94 ARG A C 1
ATOM 761 O O . ARG A 1 94 ? -17.226 11.925 -4.753 1.00 86.62 94 ARG A O 1
ATOM 768 N N . ASN A 1 95 ? -16.484 10.119 -5.872 1.00 89.44 95 ASN A N 1
ATOM 769 C CA . ASN A 1 95 ? -17.576 9.229 -5.476 1.00 89.44 95 ASN A CA 1
ATOM 770 C C . ASN A 1 95 ? -17.337 8.596 -4.100 1.00 89.44 95 ASN A C 1
ATOM 772 O O . ASN A 1 95 ? -18.298 8.232 -3.427 1.00 89.44 95 ASN A 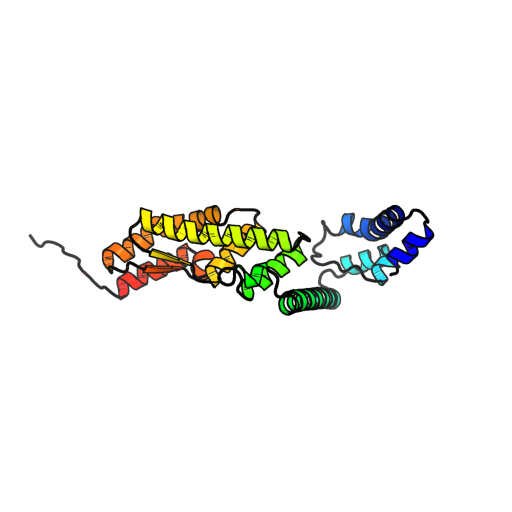O 1
ATOM 776 N N . TYR A 1 96 ? -16.076 8.500 -3.669 1.00 91.06 96 TYR A N 1
ATOM 777 C CA . TYR A 1 96 ? -15.677 7.908 -2.393 1.00 91.06 96 TYR A CA 1
ATOM 778 C C . TYR A 1 96 ? -14.799 8.868 -1.565 1.00 91.06 96 TYR A C 1
ATOM 780 O O . TYR A 1 96 ? -13.686 8.505 -1.177 1.00 91.06 96 TYR A O 1
ATOM 788 N N . PRO A 1 97 ? -15.284 10.085 -1.243 1.00 89.56 97 PRO A N 1
ATOM 789 C CA . PRO A 1 97 ? -14.496 11.096 -0.533 1.00 89.56 97 PRO A CA 1
ATOM 790 C C . PRO A 1 97 ? -14.138 10.690 0.905 1.00 89.56 97 PRO A C 1
ATOM 792 O O . PRO A 1 97 ? -13.173 11.198 1.461 1.00 89.56 97 PRO A O 1
ATOM 795 N N . LEU A 1 98 ? -14.900 9.768 1.505 1.00 88.50 98 LEU A N 1
ATOM 796 C CA . LEU A 1 98 ? -14.600 9.195 2.824 1.00 88.50 98 LEU A CA 1
ATOM 797 C C . LEU A 1 98 ? -13.514 8.114 2.761 1.00 88.50 98 LEU A C 1
ATOM 799 O O . LEU A 1 98 ? -12.808 7.890 3.739 1.00 88.50 98 LEU A O 1
ATOM 803 N N . VAL A 1 99 ? -13.387 7.440 1.614 1.00 93.00 99 VAL A N 1
ATOM 804 C CA . VAL A 1 99 ? -12.363 6.415 1.410 1.00 93.00 99 VAL A CA 1
ATOM 805 C C . VAL A 1 99 ? -11.052 7.088 1.054 1.00 93.00 99 VAL A C 1
ATOM 807 O O . VAL A 1 99 ? -10.050 6.796 1.687 1.00 93.00 99 VAL A O 1
ATOM 810 N N . PHE A 1 100 ? -11.029 8.001 0.083 1.00 93.75 100 PHE A N 1
ATOM 811 C CA . PHE A 1 100 ? -9.776 8.539 -0.449 1.00 93.75 100 PHE A CA 1
ATOM 812 C C . PHE A 1 100 ? -9.375 9.871 0.180 1.00 93.75 100 PHE A C 1
ATOM 814 O O . PHE A 1 100 ? -9.693 10.946 -0.326 1.00 93.75 100 PHE A O 1
ATOM 821 N N . THR A 1 101 ? -8.588 9.769 1.250 1.00 92.50 101 THR A N 1
ATOM 822 C CA . THR A 1 101 ? -7.744 10.854 1.765 1.00 92.50 101 THR A CA 1
ATOM 823 C C . THR A 1 101 ? -6.497 11.031 0.892 1.00 92.50 101 THR A C 1
ATOM 825 O O . THR A 1 101 ? -6.166 10.158 0.085 1.00 92.50 101 THR A O 1
ATOM 828 N N . GLN A 1 102 ? -5.767 12.139 1.069 1.00 90.81 102 GLN A N 1
ATOM 829 C CA . GLN A 1 102 ? -4.505 12.362 0.354 1.00 90.81 102 GLN A CA 1
ATOM 830 C C . GLN A 1 102 ? -3.520 11.201 0.567 1.00 90.81 102 GLN A C 1
ATOM 832 O O . GLN A 1 102 ? -2.974 10.683 -0.403 1.00 90.81 102 GLN A O 1
ATOM 837 N N . GLU A 1 103 ? -3.363 10.728 1.805 1.00 92.94 103 GLU A N 1
ATOM 838 C CA . GLU A 1 103 ? -2.459 9.616 2.114 1.00 92.94 103 GLU A CA 1
ATOM 839 C C . GLU A 1 103 ? -2.848 8.308 1.420 1.00 92.94 103 GLU A C 1
ATOM 841 O O . GLU A 1 103 ? -1.980 7.580 0.949 1.00 92.94 103 GLU A O 1
ATOM 846 N N . ARG A 1 104 ? -4.146 8.001 1.296 1.00 94.12 104 ARG A N 1
ATOM 847 C CA . ARG A 1 104 ? -4.584 6.787 0.586 1.00 94.12 104 ARG A CA 1
ATOM 848 C C . ARG A 1 104 ? -4.403 6.899 -0.916 1.00 94.12 104 ARG A C 1
ATOM 850 O O . ARG A 1 104 ? -4.085 5.901 -1.554 1.00 94.12 104 ARG A O 1
ATOM 857 N N . VAL A 1 105 ? -4.567 8.093 -1.485 1.00 93.69 105 VAL A N 1
ATOM 858 C CA . VAL A 1 105 ? -4.220 8.327 -2.894 1.00 93.69 105 VAL A CA 1
ATOM 859 C C . VAL A 1 105 ? -2.722 8.107 -3.103 1.00 93.69 105 VAL A C 1
ATOM 861 O O . VAL A 1 105 ? -2.336 7.422 -4.047 1.00 93.69 105 VAL A O 1
ATOM 864 N N . GLU A 1 106 ? -1.880 8.618 -2.203 1.00 93.44 106 GLU A N 1
ATOM 865 C CA . GLU A 1 106 ? -0.437 8.368 -2.245 1.00 93.44 106 GLU A CA 1
ATOM 866 C C . GLU A 1 106 ? -0.105 6.878 -2.093 1.00 93.44 106 GLU A C 1
ATOM 868 O O . GLU A 1 106 ? 0.717 6.373 -2.850 1.00 93.44 106 GLU A O 1
ATOM 873 N N . LEU A 1 107 ? -0.800 6.152 -1.213 1.00 94.50 107 LEU A N 1
ATOM 874 C CA . LEU A 1 107 ? -0.648 4.705 -1.036 1.00 94.50 107 LEU A CA 1
ATOM 875 C C . LEU A 1 107 ? -0.967 3.937 -2.327 1.00 94.50 107 LEU A C 1
ATOM 877 O O . LEU A 1 107 ? -0.200 3.060 -2.729 1.00 94.50 107 LEU A O 1
ATOM 881 N N . VAL A 1 108 ? -2.071 4.284 -2.998 1.00 94.62 108 VAL A N 1
ATOM 882 C CA . VAL A 1 108 ? -2.460 3.699 -4.291 1.00 94.62 108 VAL A CA 1
ATOM 883 C C . VAL A 1 108 ? -1.387 3.963 -5.351 1.00 94.62 108 VAL A C 1
ATOM 885 O O . VAL A 1 108 ? -0.977 3.037 -6.053 1.00 94.62 108 VAL A O 1
ATOM 888 N N . VAL A 1 109 ? -0.890 5.203 -5.442 1.00 94.06 109 VAL A N 1
ATOM 889 C CA . VAL A 1 109 ? 0.176 5.582 -6.386 1.00 94.06 109 VAL A CA 1
ATOM 890 C C . VAL A 1 109 ? 1.479 4.841 -6.082 1.00 94.06 109 VAL A C 1
ATOM 892 O O . VAL A 1 109 ? 2.100 4.302 -6.993 1.00 94.06 109 VAL A O 1
ATOM 895 N N . ASP A 1 110 ? 1.875 4.753 -4.815 1.00 93.25 110 ASP A N 1
ATOM 896 C CA . ASP A 1 110 ? 3.088 4.042 -4.405 1.00 93.25 110 ASP A CA 1
ATOM 897 C C . ASP A 1 110 ? 2.991 2.546 -4.710 1.00 93.25 110 ASP A C 1
ATOM 899 O O . ASP A 1 110 ? 3.962 1.930 -5.154 1.00 93.25 110 ASP A O 1
ATOM 903 N N . HIS A 1 111 ? 1.812 1.949 -4.512 1.00 93.44 111 HIS A N 1
ATOM 904 C CA . HIS A 1 111 ? 1.585 0.563 -4.892 1.00 93.44 111 HIS A CA 1
ATOM 905 C C . HIS A 1 111 ? 1.684 0.387 -6.413 1.00 93.44 111 HIS A C 1
ATOM 907 O O . HIS A 1 111 ? 2.399 -0.512 -6.850 1.00 93.44 111 HIS A O 1
ATOM 913 N N . HIS A 1 112 ? 1.056 1.267 -7.204 1.00 93.25 112 HIS A N 1
ATOM 914 C CA . HIS A 1 112 ? 1.133 1.259 -8.670 1.00 93.25 112 HIS A CA 1
ATOM 915 C C . HIS A 1 112 ? 2.580 1.323 -9.172 1.00 93.25 112 HIS A C 1
ATOM 917 O O . HIS A 1 112 ? 2.990 0.486 -9.971 1.00 93.25 112 HIS A O 1
ATOM 923 N N . LEU A 1 113 ? 3.370 2.272 -8.663 1.00 91.25 113 LEU A N 1
ATOM 924 C CA . LEU A 1 113 ? 4.768 2.452 -9.064 1.00 91.25 113 LEU A CA 1
ATOM 925 C C . LEU A 1 113 ? 5.645 1.252 -8.697 1.00 91.25 113 LEU A C 1
ATOM 927 O O . LEU A 1 113 ? 6.567 0.904 -9.430 1.00 91.25 113 LEU A O 1
ATOM 931 N N . ARG A 1 114 ? 5.363 0.605 -7.561 1.00 88.75 114 ARG A N 1
ATOM 932 C CA . ARG A 1 114 ? 6.147 -0.536 -7.080 1.00 88.75 114 ARG A CA 1
ATOM 933 C C . ARG A 1 114 ? 5.822 -1.838 -7.809 1.00 88.75 114 ARG A C 1
ATOM 935 O O . ARG A 1 114 ? 6.723 -2.647 -8.009 1.00 88.75 114 ARG A O 1
ATOM 942 N N . THR A 1 115 ? 4.553 -2.086 -8.131 1.00 89.69 115 THR A N 1
ATOM 943 C CA . THR A 1 115 ? 4.100 -3.383 -8.671 1.00 89.69 115 THR A CA 1
ATOM 944 C C . THR A 1 115 ? 3.794 -3.349 -10.164 1.00 89.69 115 THR A C 1
ATOM 946 O O . THR A 1 115 ? 3.746 -4.400 -10.798 1.00 89.69 115 THR A O 1
ATOM 949 N N . GLY A 1 116 ? 3.577 -2.162 -10.734 1.00 89.81 116 GLY A N 1
ATOM 950 C CA . GLY A 1 116 ? 3.120 -1.984 -12.110 1.00 89.81 116 GLY A CA 1
ATOM 951 C C . GLY A 1 116 ? 1.649 -2.356 -12.337 1.00 89.81 116 GLY A C 1
ATOM 952 O O . GLY A 1 116 ? 1.194 -2.324 -13.481 1.00 89.81 116 GLY A O 1
ATOM 953 N N . PHE A 1 117 ? 0.888 -2.711 -11.290 1.00 90.81 117 PHE A N 1
ATOM 954 C CA . PHE A 1 117 ? -0.538 -3.029 -11.423 1.00 90.81 117 PHE A CA 1
ATOM 955 C C . PHE A 1 117 ? -1.349 -1.806 -11.864 1.00 90.81 117 PHE A C 1
ATOM 957 O O . PHE A 1 117 ? -1.071 -0.714 -11.376 1.00 90.81 117 PHE A O 1
ATOM 964 N N . PRO A 1 118 ? -2.371 -1.945 -12.731 1.00 93.12 118 PRO A N 1
ATOM 965 C CA . PRO A 1 118 ? -3.194 -0.819 -13.173 1.00 93.12 118 PRO A CA 1
ATOM 966 C C . PRO A 1 118 ? -3.790 -0.029 -12.007 1.00 93.12 118 PRO A C 1
ATOM 968 O O . PRO A 1 118 ? -4.346 -0.609 -11.074 1.00 93.12 118 PRO A O 1
ATOM 971 N N . ILE A 1 119 ? -3.692 1.300 -12.078 1.00 92.25 119 ILE A N 1
ATOM 972 C CA . ILE A 1 119 ? -4.048 2.171 -10.956 1.00 92.25 119 ILE A CA 1
ATOM 973 C C . ILE A 1 119 ? -5.531 2.062 -10.580 1.00 92.25 119 ILE A C 1
ATOM 975 O O . ILE A 1 119 ? -5.863 2.083 -9.399 1.00 92.25 119 ILE A O 1
ATOM 979 N N . GLU A 1 120 ? -6.419 1.879 -11.560 1.00 91.69 120 GLU A N 1
ATOM 980 C CA . GLU A 1 120 ? -7.861 1.717 -11.348 1.00 91.69 120 GLU A CA 1
ATOM 981 C C . GLU A 1 120 ? -8.183 0.465 -10.524 1.00 91.69 120 GLU A C 1
ATOM 983 O O . GLU A 1 120 ? -8.974 0.540 -9.589 1.00 91.69 120 GLU A O 1
ATOM 988 N N . GLY A 1 121 ? -7.507 -0.655 -10.799 1.00 93.69 121 GLY A N 1
ATOM 989 C CA . GLY A 1 121 ? -7.692 -1.885 -10.024 1.00 93.69 121 GLY A CA 1
ATOM 990 C C . GLY A 1 121 ? -7.260 -1.720 -8.566 1.00 93.69 121 GLY A C 1
ATOM 991 O O . GLY A 1 121 ? -7.920 -2.221 -7.661 1.00 93.69 121 GLY A O 1
ATOM 992 N N . ILE A 1 122 ? -6.203 -0.940 -8.323 1.00 95.12 122 ILE A N 1
ATOM 993 C CA . ILE A 1 122 ? -5.735 -0.641 -6.964 1.00 95.12 122 ILE A CA 1
ATOM 994 C C . ILE A 1 122 ? -6.727 0.289 -6.241 1.00 95.12 122 ILE A C 1
ATOM 996 O O . ILE A 1 122 ? -6.945 0.131 -5.041 1.00 95.12 122 ILE A O 1
ATOM 1000 N N . PHE A 1 123 ? -7.361 1.236 -6.946 1.00 94.88 123 PHE A N 1
ATOM 1001 C CA . PHE A 1 123 ? -8.449 2.045 -6.382 1.00 94.88 123 PHE A CA 1
ATOM 1002 C C . PHE A 1 123 ? -9.642 1.173 -5.961 1.00 94.88 123 PHE A C 1
ATOM 1004 O O . PHE A 1 123 ? -10.129 1.319 -4.837 1.00 94.88 123 PHE A O 1
ATOM 1011 N N . ASP A 1 124 ? -10.089 0.259 -6.826 1.00 95.19 124 ASP A N 1
ATOM 1012 C CA . ASP A 1 124 ? -11.187 -0.667 -6.515 1.00 95.19 124 ASP A CA 1
ATOM 1013 C C . ASP A 1 124 ? -10.861 -1.524 -5.285 1.00 95.19 124 ASP A C 1
ATOM 1015 O O . ASP A 1 124 ? -11.681 -1.673 -4.372 1.00 95.19 124 ASP A O 1
ATOM 1019 N N . GLU A 1 125 ? -9.632 -2.034 -5.216 1.00 96.25 125 GLU A N 1
ATOM 1020 C CA . GLU A 1 125 ? -9.189 -2.844 -4.089 1.00 96.25 125 GLU A CA 1
ATOM 1021 C C . GLU A 1 125 ? -9.072 -2.034 -2.794 1.00 96.25 125 GLU A C 1
ATOM 1023 O O . GLU A 1 125 ? -9.529 -2.480 -1.743 1.00 96.25 125 GLU A O 1
ATOM 1028 N N . ALA A 1 126 ? -8.566 -0.800 -2.849 1.00 96.44 126 ALA A N 1
ATOM 1029 C CA . ALA A 1 126 ? -8.527 0.080 -1.683 1.00 96.44 126 ALA A CA 1
ATOM 1030 C C . ALA A 1 126 ? -9.934 0.374 -1.123 1.00 96.44 126 ALA A C 1
ATOM 1032 O O . ALA A 1 126 ? -10.104 0.414 0.098 1.00 96.44 126 ALA A O 1
ATOM 1033 N N . ILE A 1 127 ? -10.954 0.520 -1.984 1.00 96.62 127 ILE A N 1
ATOM 1034 C CA . ILE A 1 127 ? -12.359 0.655 -1.553 1.00 96.62 127 ILE A CA 1
ATOM 1035 C C . ILE A 1 127 ? -12.831 -0.615 -0.845 1.00 96.62 127 ILE A C 1
ATOM 1037 O O . ILE A 1 127 ? -13.440 -0.534 0.225 1.00 96.62 127 ILE A O 1
ATOM 1041 N N . LEU A 1 128 ? -12.554 -1.787 -1.424 1.00 97.38 128 LEU A N 1
ATOM 1042 C CA . LEU A 1 128 ? -12.922 -3.070 -0.826 1.00 97.38 128 LEU A CA 1
ATOM 1043 C C . LEU A 1 128 ? -12.288 -3.240 0.561 1.00 97.38 128 LEU A C 1
ATOM 1045 O O . LEU A 1 128 ? -12.987 -3.575 1.519 1.00 97.38 128 LEU A O 1
ATOM 1049 N N . LEU A 1 129 ? -10.988 -2.968 0.676 1.00 98.06 129 LEU A N 1
ATOM 1050 C CA . LEU A 1 129 ? -10.238 -3.078 1.925 1.00 98.06 129 LEU A CA 1
ATOM 1051 C C . LEU A 1 129 ? -10.746 -2.090 2.980 1.00 98.06 129 LEU A C 1
ATOM 1053 O O . LEU A 1 129 ? -10.947 -2.480 4.127 1.00 98.06 129 LEU A O 1
ATOM 1057 N N . TYR A 1 130 ? -11.029 -0.840 2.602 1.00 97.88 130 TYR A N 1
ATOM 1058 C CA . TYR A 1 130 ? -11.635 0.136 3.511 1.00 97.88 130 TYR A CA 1
ATOM 1059 C C . TYR A 1 130 ? -12.984 -0.356 4.053 1.00 97.88 130 TYR A C 1
ATOM 1061 O O . TYR A 1 130 ? -13.219 -0.339 5.262 1.00 97.88 130 TYR A O 1
ATOM 1069 N N . ASN A 1 131 ? -13.859 -0.848 3.171 1.00 97.31 131 ASN A N 1
ATOM 1070 C CA . ASN A 1 131 ? -15.170 -1.357 3.571 1.00 97.31 131 ASN A CA 1
ATOM 1071 C C . ASN A 1 131 ? -15.050 -2.562 4.511 1.00 97.31 131 ASN A C 1
ATOM 1073 O O . ASN A 1 131 ? -15.797 -2.648 5.480 1.00 97.31 131 ASN A O 1
ATOM 1077 N N . GLN A 1 132 ? -14.087 -3.456 4.281 1.00 97.88 132 GLN A N 1
ATOM 1078 C CA . GLN A 1 132 ? -13.805 -4.575 5.183 1.00 97.88 132 GLN A CA 1
ATOM 1079 C C . GLN A 1 132 ? -13.391 -4.113 6.587 1.00 97.88 132 GLN A C 1
ATOM 1081 O O . GLN A 1 132 ? -13.809 -4.729 7.566 1.00 97.88 132 GLN A O 1
ATOM 1086 N N . VAL A 1 133 ? -12.625 -3.020 6.708 1.00 97.25 133 VAL A N 1
ATOM 1087 C CA . VAL A 1 133 ? -12.312 -2.431 8.023 1.00 97.25 133 VAL A CA 1
ATOM 1088 C C . VAL A 1 133 ? -13.587 -1.933 8.707 1.00 97.25 133 VAL A C 1
ATOM 1090 O O . VAL A 1 133 ? -13.798 -2.220 9.881 1.00 97.25 133 VAL A O 1
ATOM 1093 N N . LYS A 1 134 ? -14.479 -1.249 7.980 1.00 96.50 134 LYS A N 1
ATOM 1094 C CA . LYS A 1 134 ? -15.737 -0.724 8.545 1.00 96.50 134 LYS A CA 1
ATOM 1095 C C . LYS A 1 134 ? -16.752 -1.806 8.910 1.00 96.50 134 LYS A C 1
ATOM 1097 O O . LYS A 1 134 ? -17.439 -1.682 9.925 1.00 96.50 134 LYS A O 1
ATOM 1102 N N . VAL A 1 135 ? -16.804 -2.887 8.136 1.00 96.81 135 VAL A N 1
ATOM 1103 C CA . VAL A 1 135 ? -17.569 -4.089 8.497 1.00 96.81 135 VAL A CA 1
ATOM 1104 C C . VAL A 1 135 ? -17.010 -4.693 9.782 1.00 96.81 135 VAL A C 1
ATOM 1106 O O . VAL A 1 135 ? -17.769 -4.917 10.715 1.00 96.81 135 VAL A O 1
ATOM 1109 N N . PHE A 1 136 ? -15.687 -4.842 9.889 1.00 95.25 136 PHE A N 1
ATOM 1110 C CA . PHE A 1 136 ? -15.063 -5.356 11.107 1.00 95.25 136 PHE A CA 1
ATOM 1111 C C . PHE A 1 136 ? -15.382 -4.499 12.346 1.00 95.25 136 PHE A C 1
ATOM 1113 O O . PHE A 1 136 ? -15.720 -5.054 13.387 1.00 95.25 136 PHE A O 1
ATOM 1120 N N . GLU A 1 137 ? -15.311 -3.164 12.255 1.00 94.25 137 GLU A N 1
ATOM 1121 C CA . GLU A 1 137 ? -15.680 -2.260 13.364 1.00 94.25 137 GLU A CA 1
ATOM 1122 C C . GLU A 1 137 ? -17.132 -2.485 13.828 1.00 94.25 137 GLU A C 1
ATOM 1124 O O . GLU A 1 137 ? -17.418 -2.470 15.028 1.00 94.25 137 GLU A O 1
ATOM 1129 N N . SER A 1 138 ? -18.038 -2.731 12.876 1.00 94.69 138 SER A N 1
ATOM 1130 C CA . SER A 1 138 ? -19.459 -2.980 13.142 1.00 94.69 138 SER A CA 1
ATOM 1131 C C . SER A 1 138 ? -19.680 -4.350 13.791 1.00 94.69 138 SER A C 1
ATOM 1133 O O . SER A 1 138 ? -20.298 -4.430 14.853 1.00 94.69 138 SER A O 1
ATOM 1135 N N . ASP A 1 139 ? -19.098 -5.408 13.221 1.00 92.56 139 ASP A N 1
ATOM 1136 C CA . ASP A 1 139 ? -19.176 -6.776 13.752 1.00 92.56 139 ASP A CA 1
ATOM 1137 C C . ASP A 1 139 ? -18.584 -6.864 15.168 1.00 92.56 139 ASP A C 1
ATOM 1139 O O . ASP A 1 139 ? -19.079 -7.591 16.036 1.00 92.56 139 ASP A O 1
ATOM 1143 N N . PHE A 1 140 ? -17.517 -6.102 15.427 1.00 90.50 140 PHE A N 1
ATOM 1144 C CA . PHE A 1 140 ? -16.889 -6.030 16.740 1.00 90.50 140 PHE A CA 1
ATOM 1145 C C . PHE A 1 140 ? -17.840 -5.419 17.781 1.00 90.50 140 PHE A C 1
ATOM 1147 O O . PHE A 1 140 ? -17.979 -5.961 18.881 1.00 90.50 140 PHE A O 1
ATOM 1154 N N . PHE A 1 141 ? -18.537 -4.334 17.425 1.00 90.81 141 PHE A N 1
ATOM 1155 C CA . PHE A 1 141 ? -19.541 -3.716 18.292 1.00 90.81 141 PHE A CA 1
ATOM 1156 C C . PHE A 1 141 ? -20.703 -4.668 18.593 1.00 90.81 141 PHE A C 1
ATOM 1158 O O . PHE A 1 141 ? -21.067 -4.828 19.758 1.00 90.81 141 PHE A O 1
ATOM 1165 N N . GLU A 1 142 ? -21.243 -5.348 17.578 1.00 91.19 142 GLU A N 1
ATOM 1166 C CA . GLU A 1 142 ? -22.337 -6.311 17.764 1.00 91.19 142 GLU A CA 1
ATOM 1167 C C . GLU A 1 142 ? -21.944 -7.467 18.691 1.00 91.19 142 GLU A C 1
ATOM 1169 O O . GLU A 1 142 ? -22.751 -7.931 19.500 1.00 91.19 142 GLU A O 1
ATOM 1174 N N . ARG A 1 143 ? -20.689 -7.920 18.608 1.00 88.12 143 ARG A N 1
ATOM 1175 C CA . ARG A 1 143 ? -20.190 -9.044 19.404 1.00 88.12 143 ARG A CA 1
ATOM 1176 C C . ARG A 1 143 ? -19.898 -8.684 20.857 1.00 88.12 143 ARG A C 1
ATOM 1178 O O . ARG A 1 143 ? -20.136 -9.509 21.741 1.00 88.12 143 ARG A O 1
ATOM 1185 N N . TYR A 1 144 ? -19.325 -7.507 21.100 1.00 86.88 144 TYR A N 1
ATOM 1186 C CA . TYR A 1 144 ? -18.766 -7.155 22.408 1.00 86.88 144 TYR A CA 1
ATOM 1187 C C . TYR A 1 144 ? -19.534 -6.052 23.148 1.00 86.88 144 TYR A C 1
ATOM 1189 O O . TYR A 1 144 ? -19.328 -5.882 24.348 1.00 86.88 144 TYR A O 1
ATOM 1197 N N . G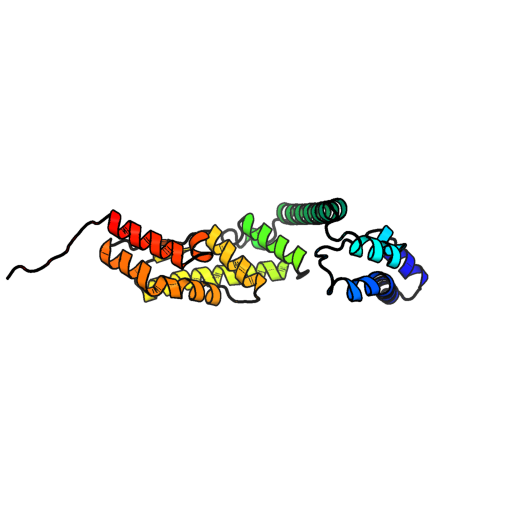LY A 1 145 ? -20.434 -5.332 22.473 1.00 87.12 145 GLY A N 1
ATOM 1198 C CA . GLY A 1 145 ? -21.267 -4.282 23.068 1.00 87.12 145 GLY A CA 1
ATOM 1199 C C . GLY A 1 145 ? -20.557 -2.942 23.290 1.00 87.12 145 GLY A C 1
ATOM 1200 O O . GLY A 1 145 ? -21.150 -2.034 23.867 1.00 87.12 145 GLY A O 1
ATOM 1201 N N . PHE A 1 146 ? -19.312 -2.798 22.828 1.00 88.62 146 PHE A N 1
ATOM 1202 C CA . PHE A 1 146 ? -18.547 -1.551 22.866 1.00 88.62 146 PHE A CA 1
ATOM 1203 C C . PHE A 1 146 ? -17.871 -1.289 21.517 1.00 88.62 146 PHE A C 1
ATOM 1205 O O . PHE A 1 146 ? -17.592 -2.207 20.744 1.00 88.62 146 PHE A O 1
ATOM 1212 N N . LYS A 1 147 ? -17.659 -0.012 21.204 1.00 90.31 147 LYS A N 1
ATOM 1213 C CA . LYS A 1 147 ? -17.221 0.455 19.892 1.00 90.31 147 LYS A CA 1
ATOM 1214 C C . LYS A 1 147 ? -15.702 0.513 19.818 1.00 90.31 147 LYS A C 1
ATOM 1216 O O . LYS A 1 147 ? -15.049 1.097 20.680 1.00 90.31 147 LYS A O 1
ATOM 1221 N N . VAL A 1 148 ? -15.156 -0.024 18.736 1.00 90.81 148 VAL A N 1
ATOM 1222 C CA . VAL A 1 148 ? -13.746 0.110 18.368 1.00 90.81 148 VAL A CA 1
ATOM 1223 C C . VAL A 1 148 ? -13.697 0.773 16.998 1.00 90.81 148 VAL A C 1
ATOM 1225 O O . VAL A 1 148 ? -14.349 0.305 16.071 1.00 90.81 148 VAL A O 1
ATOM 1228 N N . CYS A 1 149 ? -12.975 1.885 16.882 1.00 93.81 149 CYS A N 1
ATOM 1229 C CA . CYS A 1 149 ? -12.798 2.620 15.629 1.00 93.81 149 CYS A CA 1
ATOM 1230 C C . CYS A 1 149 ? -11.312 2.723 15.313 1.00 93.81 149 CYS A C 1
ATOM 1232 O O . CYS A 1 149 ? -10.551 3.232 16.134 1.00 93.81 149 CYS A O 1
ATOM 123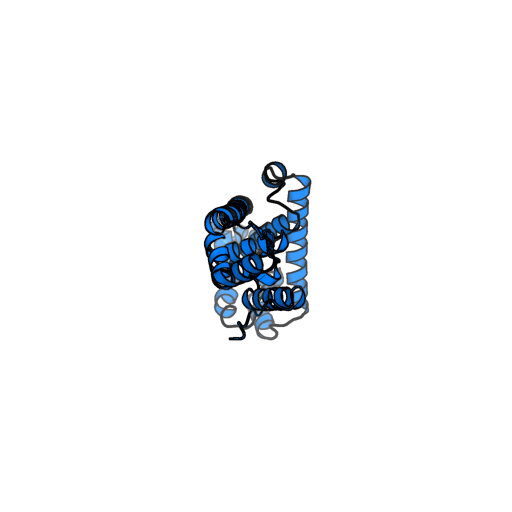4 N N . PHE A 1 150 ? -10.899 2.298 14.126 1.00 95.56 150 PHE A N 1
ATOM 1235 C CA . PHE A 1 150 ? -9.561 2.596 13.638 1.00 95.56 150 PHE A CA 1
ATOM 1236 C C . PHE A 1 150 ? -9.506 4.058 13.206 1.00 95.56 150 PHE A C 1
ATOM 1238 O O . PHE A 1 150 ? -10.398 4.534 12.494 1.00 95.56 150 PHE A O 1
ATOM 1245 N N . ASP A 1 151 ? -8.468 4.769 13.644 1.00 95.94 151 ASP A N 1
ATOM 1246 C CA . ASP A 1 151 ? -8.199 6.094 13.095 1.00 95.94 151 ASP A CA 1
ATOM 1247 C C . ASP A 1 151 ? -7.718 6.001 11.639 1.00 95.94 151 ASP A C 1
ATOM 1249 O O . ASP A 1 151 ? -7.437 4.922 11.108 1.00 95.94 151 ASP A O 1
ATOM 1253 N N . GLU A 1 152 ? -7.662 7.144 10.956 1.00 95.50 152 GLU A N 1
ATOM 1254 C CA . GLU A 1 152 ? -7.329 7.168 9.532 1.00 95.50 152 GLU A CA 1
ATOM 1255 C C . GLU A 1 152 ? -5.937 6.574 9.258 1.00 95.50 152 GLU A C 1
ATOM 1257 O O . GLU A 1 152 ? -5.789 5.831 8.285 1.00 95.50 152 GLU A O 1
ATOM 1262 N N . ASP A 1 153 ? -4.960 6.810 10.140 1.00 96.25 153 ASP A N 1
ATOM 1263 C CA . ASP A 1 153 ? -3.592 6.293 10.021 1.00 96.25 153 ASP A CA 1
ATOM 1264 C C . ASP A 1 153 ? -3.537 4.768 10.194 1.00 96.25 153 ASP A C 1
ATOM 1266 O O . ASP A 1 153 ? -2.785 4.075 9.498 1.00 96.25 153 ASP A O 1
ATOM 1270 N N . ALA A 1 154 ? -4.341 4.222 11.108 1.00 96.38 154 ALA A N 1
ATOM 1271 C CA . ALA A 1 154 ? -4.493 2.790 11.313 1.00 96.38 154 ALA A CA 1
ATOM 1272 C C . ALA A 1 154 ? -5.155 2.121 10.110 1.00 96.38 154 ALA A C 1
ATOM 1274 O O . ALA A 1 154 ? -4.674 1.087 9.642 1.00 96.38 154 ALA A O 1
ATOM 1275 N N . VAL A 1 155 ? -6.211 2.729 9.561 1.00 97.44 155 VAL A N 1
ATOM 1276 C CA . VAL A 1 155 ? -6.844 2.254 8.323 1.00 97.44 155 VAL A CA 1
ATOM 1277 C C . VAL A 1 155 ? -5.829 2.262 7.173 1.00 97.44 155 VAL A C 1
ATOM 1279 O O . VAL A 1 155 ? -5.740 1.280 6.435 1.00 97.44 155 VAL A O 1
ATOM 1282 N N . ASN A 1 156 ? -5.015 3.318 7.045 1.00 97.19 156 ASN A N 1
ATOM 1283 C CA . ASN A 1 156 ? -3.966 3.412 6.021 1.00 97.19 156 ASN A CA 1
ATOM 1284 C C . ASN A 1 156 ? -2.937 2.283 6.171 1.00 97.19 156 ASN A C 1
ATOM 1286 O O . ASN A 1 156 ? -2.571 1.639 5.187 1.00 97.19 156 ASN A O 1
ATOM 1290 N N . GLU A 1 157 ? -2.505 1.997 7.401 1.00 97.06 157 GLU A N 1
ATOM 1291 C CA . GLU A 1 157 ? -1.581 0.899 7.696 1.00 97.06 157 GLU A CA 1
ATOM 1292 C C . GLU A 1 157 ? -2.193 -0.475 7.372 1.00 97.06 157 GLU A C 1
ATOM 1294 O O . GLU A 1 157 ? -1.522 -1.322 6.777 1.00 97.06 157 GLU A O 1
ATOM 1299 N N . ILE A 1 158 ? -3.469 -0.698 7.705 1.00 97.00 158 ILE A N 1
ATOM 1300 C CA . ILE A 1 158 ? -4.178 -1.948 7.396 1.00 97.00 158 ILE A CA 1
ATOM 1301 C C . ILE A 1 158 ? -4.279 -2.153 5.881 1.00 97.00 158 ILE A C 1
ATOM 1303 O O . ILE A 1 158 ? -3.897 -3.217 5.390 1.00 97.00 158 ILE A O 1
ATOM 1307 N N . ILE A 1 159 ? -4.727 -1.135 5.136 1.00 97.38 159 ILE A N 1
ATOM 1308 C CA . ILE A 1 159 ? -4.833 -1.183 3.668 1.00 97.38 159 ILE A CA 1
ATOM 1309 C C . ILE A 1 159 ? -3.452 -1.420 3.043 1.00 97.38 159 ILE A C 1
ATOM 1311 O O . ILE A 1 159 ? -3.306 -2.274 2.170 1.00 97.38 159 ILE A O 1
ATOM 1315 N N . SER A 1 160 ? -2.417 -0.727 3.528 1.00 96.19 160 SER A N 1
ATOM 1316 C CA . SER A 1 160 ? -1.040 -0.900 3.050 1.00 96.19 160 SER A CA 1
ATOM 1317 C C . SER A 1 160 ? -0.556 -2.341 3.217 1.00 96.19 160 SER A C 1
ATOM 1319 O O . SER A 1 160 ? -0.022 -2.930 2.274 1.00 96.19 160 SER A O 1
ATOM 1321 N N . ARG A 1 161 ? -0.778 -2.947 4.392 1.00 95.62 161 ARG A N 1
ATOM 1322 C CA . ARG A 1 161 ? -0.400 -4.344 4.665 1.00 95.62 161 ARG A CA 1
ATOM 1323 C C . ARG A 1 161 ? -1.179 -5.337 3.824 1.00 95.62 161 ARG A C 1
ATOM 1325 O O . ARG A 1 161 ? -0.583 -6.300 3.350 1.00 95.62 161 ARG A O 1
ATOM 1332 N N . ALA A 1 162 ? -2.480 -5.117 3.675 1.00 96.56 162 ALA A N 1
ATOM 1333 C CA . ALA A 1 162 ? -3.352 -5.956 2.868 1.00 96.56 162 ALA A CA 1
ATOM 1334 C C . ALA A 1 162 ? -2.877 -5.988 1.407 1.00 96.56 162 ALA A C 1
ATOM 1336 O O . ALA A 1 162 ? -2.575 -7.063 0.894 1.00 96.56 162 ALA A O 1
ATOM 1337 N N . LEU A 1 163 ? -2.649 -4.815 0.805 1.00 94.44 163 LEU A N 1
ATOM 1338 C CA . LEU A 1 163 ? -2.131 -4.696 -0.562 1.00 94.44 163 LEU A CA 1
ATOM 1339 C C . LEU A 1 163 ? -0.726 -5.294 -0.727 1.00 94.44 163 LEU A C 1
ATOM 1341 O O . LEU A 1 163 ? -0.413 -5.874 -1.758 1.00 94.44 163 LEU A O 1
ATOM 1345 N N . GLN A 1 164 ? 0.158 -5.154 0.266 1.00 92.06 164 GLN A N 1
ATOM 1346 C CA . GLN A 1 164 ? 1.515 -5.717 0.189 1.00 92.06 164 GLN A CA 1
ATOM 1347 C C . GLN A 1 164 ? 1.551 -7.245 0.307 1.00 92.06 164 GLN A C 1
ATOM 1349 O O . GLN A 1 164 ? 2.470 -7.872 -0.216 1.00 92.06 164 GLN A O 1
ATOM 1354 N N . ARG A 1 165 ? 0.607 -7.832 1.049 1.00 91.62 165 ARG A N 1
ATOM 1355 C CA . ARG A 1 165 ? 0.572 -9.269 1.359 1.00 91.62 165 ARG A CA 1
ATOM 1356 C C . ARG A 1 165 ? -0.424 -10.045 0.505 1.00 91.62 165 ARG A C 1
ATOM 1358 O O . ARG A 1 165 ? -0.564 -11.239 0.749 1.00 91.62 165 ARG A O 1
ATOM 1365 N N . ASP A 1 166 ? -1.108 -9.374 -0.421 1.00 89.62 166 ASP A N 1
ATOM 1366 C CA . ASP A 1 166 ? -2.211 -9.943 -1.201 1.00 89.62 166 ASP A CA 1
ATOM 1367 C C . ASP A 1 166 ? -3.242 -10.627 -0.278 1.00 89.62 166 ASP A C 1
ATOM 1369 O O . ASP A 1 166 ? -3.514 -11.827 -0.340 1.00 89.62 166 ASP A O 1
ATOM 1373 N N . SER A 1 167 ? -3.715 -9.872 0.720 1.00 94.62 167 SER A N 1
ATOM 1374 C CA . SER A 1 167 ? -4.569 -10.367 1.805 1.00 94.62 167 SER A CA 1
ATOM 1375 C C . SER A 1 167 ? -5.734 -9.417 2.073 1.00 94.62 167 SER A C 1
ATOM 1377 O O . SER A 1 167 ? -5.681 -8.243 1.728 1.00 94.62 167 SER A O 1
ATOM 1379 N N . SER A 1 168 ? -6.786 -9.902 2.735 1.00 96.31 168 SER A N 1
ATOM 1380 C CA . SER A 1 168 ? -7.939 -9.066 3.096 1.00 96.31 168 SER A CA 1
ATOM 1381 C C . SER A 1 168 ? -7.671 -8.224 4.344 1.00 96.31 168 SER A C 1
ATOM 1383 O O . SER A 1 168 ? -6.983 -8.662 5.272 1.00 96.31 168 SER A O 1
ATOM 1385 N N . ALA A 1 169 ? -8.293 -7.047 4.425 1.00 96.56 169 ALA A N 1
ATOM 1386 C CA . ALA A 1 169 ? -8.241 -6.227 5.630 1.00 96.56 169 ALA A CA 1
ATOM 1387 C C . ALA A 1 169 ? -8.883 -6.951 6.823 1.00 96.56 169 ALA A C 1
ATOM 1389 O O . ALA A 1 169 ? -8.384 -6.838 7.935 1.00 96.56 169 ALA A O 1
ATOM 1390 N N . THR A 1 170 ? -9.907 -7.780 6.596 1.00 94.81 170 THR A N 1
ATOM 1391 C CA . THR A 1 170 ? -10.528 -8.617 7.637 1.00 94.81 170 THR A CA 1
ATOM 1392 C C . THR A 1 170 ? -9.521 -9.554 8.311 1.00 94.81 170 THR A C 1
ATOM 1394 O O . THR A 1 170 ? -9.491 -9.644 9.537 1.00 94.81 170 THR A O 1
ATOM 1397 N N . VAL A 1 171 ? -8.653 -10.219 7.538 1.00 94.50 171 VAL A N 1
ATOM 1398 C CA . VAL A 1 171 ? -7.596 -11.086 8.094 1.00 94.50 171 VAL A CA 1
ATOM 1399 C C . VAL A 1 171 ? -6.607 -10.273 8.930 1.00 94.50 171 VAL A C 1
ATOM 1401 O O . VAL A 1 171 ? -6.223 -10.707 10.017 1.00 94.50 171 VAL A O 1
ATOM 1404 N N . ILE A 1 172 ? -6.225 -9.084 8.456 1.00 93.88 172 ILE A N 1
ATOM 1405 C CA . ILE A 1 172 ? -5.334 -8.181 9.192 1.00 93.88 172 ILE A CA 1
ATOM 1406 C C . ILE A 1 172 ? -5.993 -7.719 10.502 1.00 93.88 172 ILE A C 1
ATOM 1408 O O . ILE A 1 172 ? -5.383 -7.864 11.561 1.00 93.88 172 ILE A O 1
ATOM 1412 N N . CYS A 1 173 ? -7.243 -7.250 10.454 1.00 93.00 173 CYS A N 1
ATOM 1413 C CA . CYS A 1 173 ? -8.011 -6.820 11.622 1.00 93.00 173 CYS A CA 1
ATOM 1414 C C . CYS A 1 173 ? -8.169 -7.940 12.654 1.00 93.00 173 CYS A C 1
ATOM 1416 O O . CYS A 1 173 ? -7.928 -7.700 13.831 1.00 93.00 173 CYS A O 1
ATOM 1418 N N . HIS A 1 174 ? -8.490 -9.170 12.240 1.00 90.00 174 HIS A N 1
ATOM 1419 C CA . HIS A 1 174 ? -8.563 -10.309 13.163 1.00 90.00 174 HIS A CA 1
ATOM 1420 C C . HIS A 1 174 ? -7.209 -10.681 13.767 1.00 90.00 174 HIS A C 1
ATOM 1422 O O . HIS A 1 174 ? -7.138 -11.066 14.933 1.00 90.00 174 HIS A O 1
ATOM 1428 N N . GLY A 1 175 ? -6.128 -10.576 12.991 1.00 87.81 175 GLY A N 1
ATOM 1429 C CA . GLY A 1 175 ? -4.776 -10.777 13.509 1.00 87.81 175 GLY A CA 1
ATOM 1430 C C . GLY A 1 175 ? -4.455 -9.794 14.633 1.00 87.81 175 GLY A C 1
ATOM 1431 O O . GLY A 1 175 ? -3.947 -10.201 15.670 1.00 87.81 175 GLY A O 1
ATOM 1432 N N . ILE A 1 176 ? -4.827 -8.529 14.440 1.00 85.00 176 ILE A N 1
ATOM 1433 C CA . ILE A 1 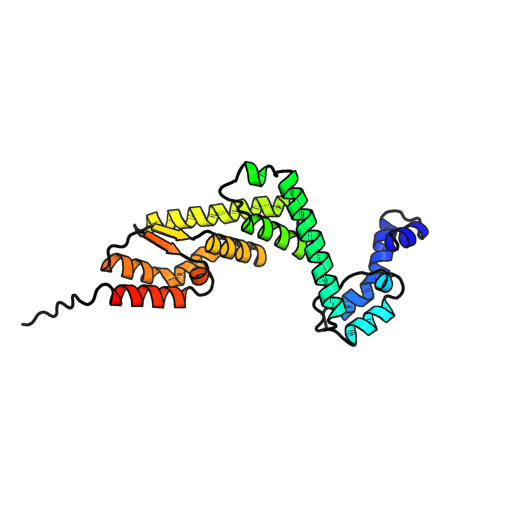176 ? -4.659 -7.456 15.422 1.00 85.00 176 ILE A CA 1
ATOM 1434 C C . ILE A 1 176 ? -5.605 -7.655 16.624 1.00 85.00 176 ILE A C 1
ATOM 1436 O O . ILE A 1 176 ? -5.193 -7.511 17.770 1.00 85.00 176 ILE A O 1
ATOM 1440 N N . SER A 1 177 ? -6.860 -8.049 16.384 1.00 79.56 177 SER A N 1
ATOM 1441 C CA . SER A 1 177 ? -7.880 -8.191 17.428 1.00 79.56 177 SER A CA 1
ATOM 1442 C C . SER A 1 177 ? -7.677 -9.394 18.337 1.00 79.56 177 SER A C 1
ATOM 1444 O O . SER A 1 177 ? -8.136 -9.371 19.474 1.00 79.56 177 SER A O 1
ATOM 1446 N N . ARG A 1 178 ? -6.982 -10.441 17.878 1.00 76.31 178 ARG A N 1
ATOM 1447 C CA . ARG A 1 178 ? -6.609 -11.570 18.742 1.00 76.31 178 ARG A CA 1
ATOM 1448 C C . ARG A 1 178 ? -5.783 -11.125 19.946 1.00 76.31 178 ARG A C 1
ATOM 1450 O O . ARG A 1 178 ? -5.940 -11.697 21.020 1.00 76.31 178 ARG A O 1
ATOM 1457 N N . ASP A 1 179 ? -4.948 -10.104 19.773 1.00 67.19 179 ASP A N 1
ATOM 1458 C CA . ASP A 1 179 ? -4.195 -9.499 20.873 1.00 67.19 179 ASP A CA 1
ATOM 1459 C C . ASP A 1 179 ? -5.093 -8.599 21.754 1.00 67.19 179 ASP A C 1
ATOM 1461 O O . ASP A 1 179 ? -4.728 -8.257 22.877 1.00 67.19 179 ASP A O 1
ATOM 1465 N N . TYR A 1 180 ? -6.291 -8.236 21.278 1.00 69.88 180 TYR A N 1
ATOM 1466 C CA . TYR A 1 180 ? -7.221 -7.304 21.925 1.00 69.88 180 TYR A CA 1
ATOM 1467 C C . TYR A 1 180 ? -8.397 -7.955 22.653 1.00 69.88 180 TYR A C 1
ATOM 1469 O O . TYR A 1 180 ? -8.967 -7.304 23.531 1.00 69.88 180 TYR A O 1
ATOM 1477 N N . ASP A 1 181 ? -8.769 -9.195 22.304 1.00 64.19 181 ASP A N 1
ATOM 1478 C CA . ASP A 1 181 ? -10.034 -9.848 22.701 1.00 64.19 181 ASP A CA 1
ATOM 1479 C C . ASP A 1 181 ? -10.317 -9.799 24.219 1.00 64.19 181 ASP A C 1
ATOM 1481 O O . ASP A 1 181 ? -11.475 -9.817 24.638 1.00 64.19 181 ASP A O 1
ATOM 1485 N N . TYR A 1 182 ? -9.282 -9.673 25.056 1.00 71.50 182 TYR A N 1
ATOM 1486 C CA . TYR A 1 182 ? -9.432 -9.494 26.504 1.00 71.50 182 TYR A CA 1
ATOM 1487 C C . TYR A 1 182 ? -9.190 -8.069 27.008 1.00 71.50 182 TYR A C 1
ATOM 1489 O O . TYR A 1 182 ? -9.806 -7.665 27.994 1.00 71.50 182 TYR A O 1
ATOM 1497 N N . GLY A 1 183 ? -8.303 -7.299 26.379 1.00 77.81 183 GLY A N 1
ATOM 1498 C CA . GLY A 1 183 ? -7.833 -6.048 26.968 1.00 77.81 183 GLY A CA 1
ATOM 1499 C C . GLY A 1 183 ? -8.862 -4.918 26.901 1.00 77.81 183 GLY A C 1
ATOM 1500 O O . GLY A 1 183 ? -9.102 -4.274 27.918 1.00 77.81 183 GLY A O 1
ATOM 1501 N N . PHE A 1 184 ? -9.547 -4.717 25.767 1.00 83.94 184 PHE A N 1
ATOM 1502 C CA . PHE A 1 184 ? -10.594 -3.686 25.699 1.00 83.94 184 PHE A CA 1
ATOM 1503 C C . PHE A 1 184 ? -11.780 -4.019 26.597 1.00 83.94 184 PHE A C 1
ATOM 1505 O O . PHE A 1 184 ? -12.302 -3.140 27.278 1.00 83.94 184 PHE A O 1
ATOM 1512 N N . LYS A 1 185 ? -12.155 -5.301 26.662 1.00 82.06 185 LYS A N 1
ATOM 1513 C CA . LYS A 1 185 ? -13.212 -5.766 27.558 1.00 82.06 185 LYS A CA 1
ATOM 1514 C C . LYS A 1 185 ? -12.863 -5.503 29.025 1.00 82.06 185 LYS A C 1
ATOM 1516 O O . LYS A 1 185 ? -13.701 -5.005 29.765 1.00 82.06 185 LYS A O 1
ATOM 1521 N N . LEU A 1 186 ? -11.618 -5.765 29.430 1.00 83.56 186 LEU A N 1
ATOM 1522 C CA . LEU A 1 186 ? -11.146 -5.488 30.789 1.00 83.56 186 LEU A CA 1
ATOM 1523 C C . LEU A 1 186 ? -11.238 -3.999 31.144 1.00 83.56 186 LEU A C 1
ATOM 1525 O O . LEU A 1 186 ? -11.586 -3.653 32.273 1.00 83.56 186 LEU A O 1
ATOM 1529 N N . VAL A 1 187 ? -10.902 -3.123 30.195 1.00 84.38 187 VAL A N 1
ATOM 1530 C CA . VAL A 1 187 ? -11.011 -1.675 30.390 1.00 84.38 187 VAL A CA 1
ATOM 1531 C C . VAL A 1 187 ? -12.481 -1.265 30.463 1.00 84.38 187 VAL A C 1
ATOM 1533 O O . VAL A 1 187 ? -12.853 -0.592 31.418 1.00 84.38 187 VAL A O 1
ATOM 1536 N N . PHE A 1 188 ? -13.325 -1.736 29.540 1.00 85.31 188 PHE A N 1
ATOM 1537 C CA . PHE A 1 188 ? -14.770 -1.485 29.539 1.00 85.31 188 PHE A CA 1
ATOM 1538 C C . PHE A 1 188 ? -15.431 -1.886 30.866 1.00 85.31 188 PHE A C 1
ATOM 1540 O O . PHE A 1 188 ? -16.078 -1.051 31.496 1.00 85.31 188 PHE A O 1
ATOM 1547 N N . ASP A 1 189 ? -15.197 -3.115 31.338 1.00 83.88 189 ASP A N 1
ATOM 1548 C CA . ASP A 1 189 ? -15.781 -3.640 32.580 1.00 83.88 189 ASP A CA 1
ATOM 1549 C C . ASP A 1 189 ? -15.361 -2.822 33.821 1.00 83.88 189 ASP A C 1
ATOM 1551 O O . ASP A 1 189 ? -16.057 -2.825 34.837 1.00 83.88 189 ASP A O 1
ATOM 1555 N N . ARG A 1 190 ? -14.226 -2.108 33.760 1.00 82.69 190 ARG A N 1
ATOM 1556 C CA . ARG A 1 190 ? -13.678 -1.335 34.889 1.00 82.69 190 ARG A CA 1
ATOM 1557 C C . ARG A 1 190 ? -13.956 0.154 34.856 1.00 82.69 190 ARG A C 1
ATOM 1559 O O . ARG A 1 190 ? -14.136 0.756 35.912 1.00 82.69 190 ARG A O 1
ATOM 1566 N N . THR A 1 191 ? -13.871 0.767 33.684 1.00 84.44 191 THR A N 1
ATOM 1567 C CA . THR A 1 191 ? -13.982 2.222 33.525 1.00 84.44 191 THR A CA 1
ATOM 1568 C C . THR A 1 191 ? -15.342 2.629 32.971 1.00 84.44 191 THR A C 1
ATOM 1570 O O . THR A 1 191 ? -15.686 3.806 33.025 1.00 84.44 191 THR A O 1
ATOM 1573 N N . GLY A 1 192 ? -16.114 1.680 32.428 1.00 83.06 192 GLY A N 1
ATOM 1574 C CA . GLY A 1 192 ? -17.336 1.956 31.675 1.00 83.06 192 GLY A CA 1
ATOM 1575 C C . GLY A 1 192 ? -17.078 2.595 30.306 1.00 83.06 192 GLY A C 1
ATOM 1576 O O . GLY A 1 192 ? -18.025 3.015 29.643 1.00 83.06 192 GLY A O 1
ATOM 1577 N N . GLN A 1 193 ? -15.816 2.700 29.869 1.00 86.25 193 GLN A N 1
ATOM 1578 C CA . GLN A 1 193 ? -15.470 3.286 28.577 1.00 86.25 193 GLN A CA 1
ATOM 1579 C C . GLN A 1 193 ? -15.945 2.384 27.437 1.00 86.25 193 GLN A C 1
ATOM 1581 O O . GLN A 1 193 ? -15.364 1.332 27.193 1.00 86.25 193 GLN A O 1
ATOM 1586 N N . ALA A 1 194 ? -16.979 2.825 26.722 1.00 87.00 194 ALA A N 1
ATOM 1587 C CA . ALA A 1 194 ? -17.625 2.066 25.654 1.00 87.00 194 ALA A CA 1
ATOM 1588 C C . ALA A 1 194 ? -17.114 2.395 24.241 1.00 87.00 194 ALA A C 1
ATOM 1590 O O . ALA A 1 194 ? -17.598 1.807 23.278 1.00 87.00 194 ALA A O 1
ATOM 1591 N N . GLU A 1 195 ? -16.170 3.328 24.094 1.00 91.19 195 GLU A N 1
ATOM 1592 C CA . GLU A 1 195 ? -15.602 3.712 22.799 1.00 91.19 195 GLU A CA 1
ATOM 1593 C C . GLU A 1 195 ? -14.072 3.760 22.865 1.00 91.19 195 GLU A C 1
ATOM 1595 O O . GLU A 1 195 ? -13.489 4.401 23.745 1.00 91.19 195 GLU A O 1
ATOM 1600 N N . PHE A 1 196 ? -13.422 3.094 21.913 1.00 90.62 196 PHE A N 1
ATOM 1601 C CA . PHE A 1 196 ? -11.970 3.024 21.793 1.00 90.62 196 PHE A CA 1
ATOM 1602 C C . PHE A 1 196 ? -11.534 3.423 20.387 1.00 90.62 196 PHE A C 1
ATOM 1604 O O . PHE A 1 196 ? -12.078 2.937 19.393 1.00 90.62 196 PHE A O 1
ATOM 1611 N N . VAL A 1 197 ? -10.523 4.288 20.310 1.00 92.81 197 VAL A N 1
ATOM 1612 C CA . VAL A 1 197 ? -9.844 4.629 19.058 1.00 92.81 197 VAL A CA 1
ATOM 1613 C C . VAL A 1 197 ? -8.561 3.813 18.976 1.00 92.81 197 VAL A C 1
ATOM 1615 O O . VAL A 1 197 ? -7.774 3.800 19.921 1.00 92.81 197 VAL A O 1
ATOM 1618 N N . VAL A 1 198 ? -8.367 3.117 17.860 1.00 92.44 198 VAL A N 1
ATOM 1619 C CA . VAL A 1 198 ? -7.211 2.258 17.602 1.00 92.44 198 VAL A CA 1
ATOM 1620 C C . VAL A 1 198 ? -6.265 2.998 16.664 1.00 92.44 198 VAL A C 1
ATOM 1622 O O . VAL A 1 198 ? -6.584 3.121 15.478 1.00 92.44 198 VAL A O 1
ATOM 1625 N N . PRO A 1 199 ? -5.127 3.500 17.172 1.00 95.00 199 PRO A N 1
ATOM 1626 C CA . PRO A 1 199 ? -4.172 4.230 16.361 1.00 95.00 199 PRO A CA 1
ATOM 1627 C C . PRO A 1 199 ? -3.289 3.311 15.525 1.00 95.00 199 PRO A C 1
ATOM 1629 O O . PRO A 1 199 ? -3.171 2.108 15.777 1.00 95.00 199 PRO A O 1
ATOM 1632 N N . LYS A 1 200 ? -2.568 3.892 14.563 1.00 95.06 200 LYS A N 1
ATOM 1633 C CA . LYS A 1 200 ? -1.570 3.169 13.758 1.00 95.06 200 LYS A CA 1
ATOM 1634 C C . LYS A 1 200 ? -0.568 2.377 14.599 1.00 95.06 200 LYS A C 1
ATOM 1636 O O . LYS A 1 200 ? -0.203 1.261 14.233 1.00 95.06 200 LYS A O 1
ATOM 1641 N N . THR A 1 201 ? -0.133 2.912 15.739 1.00 91.88 201 THR A N 1
ATOM 1642 C CA . THR A 1 201 ? 0.786 2.209 16.650 1.00 91.88 201 THR A CA 1
ATOM 1643 C C . THR A 1 201 ? 0.197 0.899 17.161 1.00 91.88 201 THR A C 1
ATOM 1645 O O . THR A 1 201 ? 0.921 -0.086 17.254 1.00 91.88 201 THR A O 1
ATOM 1648 N N . ALA A 1 202 ? -1.114 0.844 17.392 1.00 89.62 202 ALA A N 1
ATOM 1649 C CA . ALA A 1 202 ? -1.813 -0.357 17.821 1.00 89.62 202 ALA A CA 1
ATOM 1650 C C . ALA A 1 202 ? -1.904 -1.407 16.698 1.00 89.62 202 ALA A C 1
ATOM 1652 O O . ALA A 1 202 ? -1.853 -2.600 16.971 1.00 89.62 202 ALA A O 1
ATOM 1653 N N . VAL A 1 203 ? -1.940 -0.990 15.429 1.00 91.50 203 VAL A N 1
ATOM 1654 C CA . VAL A 1 203 ? -1.832 -1.899 14.271 1.00 91.50 203 VAL A CA 1
ATOM 1655 C C . VAL A 1 203 ? -0.411 -2.457 14.124 1.00 91.50 203 VAL A C 1
ATOM 1657 O O . VAL A 1 203 ? -0.217 -3.617 13.743 1.00 91.50 203 VAL A O 1
ATOM 1660 N N . ILE A 1 204 ? 0.610 -1.637 14.397 1.00 91.00 204 ILE A N 1
ATOM 1661 C CA . ILE A 1 204 ? 2.017 -2.037 14.260 1.00 91.00 204 ILE A CA 1
ATOM 1662 C C . ILE A 1 204 ? 2.478 -2.901 15.428 1.00 91.00 204 ILE A C 1
ATOM 1664 O O . ILE A 1 204 ? 3.144 -3.912 15.204 1.00 91.00 204 ILE A O 1
ATOM 1668 N N . GLN A 1 205 ? 2.114 -2.519 16.648 1.00 89.31 205 GLN A N 1
ATOM 1669 C CA . GLN A 1 205 ? 2.523 -3.161 17.892 1.00 89.31 205 GLN A CA 1
ATOM 1670 C C . GLN A 1 205 ? 1.303 -3.346 18.814 1.00 89.31 205 GLN A C 1
ATOM 1672 O O . GLN A 1 205 ? 1.195 -2.661 19.835 1.00 89.31 205 GLN A O 1
ATOM 1677 N N . PRO A 1 206 ? 0.390 -4.283 18.483 1.00 86.50 206 PRO A N 1
ATOM 1678 C CA . PRO A 1 206 ? -0.853 -4.482 19.231 1.00 86.50 206 PRO A CA 1
ATOM 1679 C C . PRO A 1 206 ? -0.632 -4.730 20.724 1.00 86.50 206 PRO A C 1
ATOM 1681 O O . PRO A 1 206 ? -1.304 -4.127 21.553 1.00 86.50 206 PRO A O 1
ATOM 1684 N N . GLN A 1 207 ? 0.355 -5.561 21.068 1.00 84.69 207 GLN A N 1
ATOM 1685 C CA . GLN A 1 207 ? 0.650 -5.938 22.455 1.00 84.69 207 GLN A CA 1
ATOM 1686 C C . GLN A 1 207 ? 1.085 -4.745 23.314 1.00 84.69 207 GLN A C 1
ATOM 1688 O O . GLN A 1 207 ? 0.561 -4.555 24.406 1.00 84.69 207 GLN A O 1
ATOM 1693 N N . ILE A 1 208 ? 1.993 -3.906 22.801 1.00 87.44 208 ILE A N 1
ATOM 1694 C CA . ILE A 1 208 ? 2.503 -2.735 23.535 1.00 87.44 208 ILE A CA 1
ATOM 1695 C C . ILE A 1 208 ? 1.365 -1.755 23.817 1.00 87.44 208 ILE A C 1
ATOM 1697 O O . ILE A 1 208 ? 1.206 -1.305 24.950 1.00 87.44 208 ILE A O 1
ATOM 1701 N N . PHE A 1 209 ? 0.543 -1.479 22.804 1.00 87.94 209 PHE A N 1
ATOM 1702 C CA . PHE A 1 209 ? -0.615 -0.605 22.955 1.00 87.94 209 PHE A CA 1
ATOM 1703 C C . PHE A 1 209 ? -1.595 -1.130 24.014 1.00 87.94 209 PHE A C 1
ATOM 1705 O O . PHE A 1 209 ? -2.050 -0.365 24.862 1.00 87.94 209 PHE A O 1
ATOM 1712 N N . MET A 1 210 ? -1.893 -2.435 24.009 1.00 85.00 210 MET A N 1
ATOM 1713 C CA . MET A 1 210 ? -2.800 -3.014 25.003 1.00 85.00 210 MET A CA 1
ATOM 1714 C C . MET A 1 210 ? -2.239 -2.959 26.421 1.00 85.00 210 MET A C 1
ATOM 1716 O O . MET A 1 210 ? -2.977 -2.623 27.347 1.00 85.00 210 MET A O 1
ATOM 1720 N N . ASP A 1 211 ? -0.952 -3.246 26.604 1.00 85.75 211 ASP A N 1
ATOM 1721 C CA . ASP A 1 211 ? -0.306 -3.170 27.916 1.00 85.75 211 ASP A CA 1
ATOM 1722 C C . ASP A 1 211 ? -0.341 -1.744 28.484 1.00 85.75 211 ASP A C 1
ATOM 1724 O O . ASP A 1 211 ? -0.577 -1.547 29.682 1.00 85.75 211 ASP A O 1
ATOM 1728 N N . GLU A 1 212 ? -0.128 -0.739 27.632 1.00 86.50 212 GLU A N 1
ATOM 1729 C CA . GLU A 1 212 ? -0.229 0.674 27.997 1.00 86.50 212 GLU A CA 1
ATOM 1730 C C . GLU A 1 212 ? -1.664 1.063 28.355 1.00 86.50 212 GLU A C 1
ATOM 1732 O O . GLU A 1 212 ? -1.888 1.592 29.446 1.00 86.50 212 GLU A O 1
ATOM 1737 N N . LEU A 1 213 ? -2.638 0.711 27.511 1.00 85.25 213 LEU A N 1
ATOM 1738 C CA . LEU A 1 213 ? -4.053 1.003 27.742 1.00 85.25 213 LEU A CA 1
ATOM 1739 C C . LEU A 1 213 ? -4.561 0.375 29.049 1.00 85.25 213 LEU A C 1
ATOM 1741 O O . LEU A 1 213 ? -5.232 1.023 29.859 1.00 85.25 213 LEU A O 1
ATOM 1745 N N . ILE A 1 214 ? -4.198 -0.885 29.299 1.00 84.19 214 ILE A N 1
ATOM 1746 C CA . ILE A 1 214 ? -4.537 -1.575 30.544 1.00 84.19 214 ILE A CA 1
ATOM 1747 C C . ILE A 1 214 ? -3.870 -0.858 31.722 1.00 84.19 214 ILE A C 1
ATOM 1749 O O . ILE A 1 214 ? -4.553 -0.535 32.697 1.00 84.19 214 ILE A O 1
ATOM 1753 N N . ARG A 1 215 ? -2.567 -0.550 31.648 1.00 85.38 215 ARG A N 1
ATOM 1754 C CA . ARG A 1 215 ? -1.844 0.159 32.719 1.00 85.38 215 ARG A CA 1
ATOM 1755 C C . ARG A 1 215 ? -2.463 1.526 33.027 1.00 85.38 215 ARG A C 1
ATOM 1757 O O . ARG A 1 215 ? -2.545 1.897 34.198 1.00 85.38 215 ARG A O 1
ATOM 1764 N N . GLU A 1 216 ? -2.899 2.269 32.017 1.00 83.06 216 GLU A N 1
ATOM 1765 C CA . GLU A 1 216 ? -3.564 3.562 32.198 1.00 83.06 216 GLU A CA 1
ATOM 1766 C C . GLU A 1 216 ? -4.927 3.432 32.878 1.00 83.06 216 GLU A C 1
ATOM 1768 O O . GLU A 1 216 ? -5.232 4.238 33.763 1.00 83.06 216 GLU A O 1
ATOM 1773 N N . SER A 1 217 ? -5.693 2.382 32.556 1.00 78.75 217 SER A N 1
ATOM 1774 C CA . SER A 1 217 ? -6.963 2.091 33.236 1.00 78.75 217 SER A CA 1
ATOM 1775 C C . SER A 1 217 ? -6.775 1.868 34.744 1.00 78.75 217 SER A C 1
ATOM 1777 O O . SER A 1 217 ? -7.564 2.361 35.548 1.00 78.75 217 SER A O 1
ATOM 1779 N N . TYR A 1 218 ? -5.674 1.221 35.147 1.00 74.19 218 TYR A N 1
ATOM 1780 C CA . TYR A 1 218 ? -5.322 1.037 36.559 1.00 74.19 218 TYR A CA 1
ATOM 1781 C C . TYR A 1 218 ? -4.864 2.328 37.246 1.00 74.19 218 TYR A C 1
ATOM 1783 O O . TYR A 1 218 ? -5.053 2.480 38.451 1.00 74.19 218 TYR A O 1
ATOM 1791 N N . ARG A 1 219 ? -4.249 3.262 36.510 1.00 74.25 219 ARG A N 1
ATOM 1792 C CA . ARG A 1 219 ? -3.807 4.553 37.065 1.00 74.25 219 ARG A CA 1
ATOM 1793 C C . ARG A 1 219 ? -4.968 5.518 37.291 1.00 74.25 219 ARG A C 1
ATOM 1795 O O . ARG A 1 219 ? -4.924 6.280 38.251 1.00 74.25 219 ARG A O 1
ATOM 1802 N N . HIS A 1 220 ? -5.982 5.479 36.428 1.00 59.00 220 HIS A N 1
ATOM 1803 C CA . HIS A 1 220 ? -7.155 6.352 36.525 1.00 59.00 220 HIS A CA 1
ATOM 1804 C C . HIS A 1 220 ? -8.238 5.834 37.484 1.00 59.00 220 HIS A C 1
ATOM 1806 O O . HIS A 1 220 ? -9.095 6.619 37.877 1.00 59.00 220 HIS A O 1
ATOM 1812 N N . ASN A 1 221 ? -8.190 4.561 37.902 1.00 51.94 221 ASN A N 1
ATOM 1813 C CA . ASN A 1 221 ? -9.122 4.005 38.888 1.00 51.94 221 ASN A CA 1
ATOM 1814 C C . ASN A 1 221 ? -8.404 3.123 39.941 1.00 51.94 221 ASN A C 1
ATOM 1816 O O . ASN A 1 221 ? -8.444 1.890 39.855 1.00 51.94 221 ASN A O 1
ATOM 1820 N N . PRO A 1 222 ? -7.697 3.717 40.925 1.00 47.88 222 PRO A N 1
ATOM 1821 C CA . PRO A 1 222 ? -7.070 2.959 41.999 1.00 47.88 222 PRO A CA 1
ATOM 1822 C C . PRO A 1 222 ? -8.135 2.468 43.003 1.00 47.88 222 PRO A C 1
ATOM 1824 O O . PRO A 1 222 ? -8.617 3.240 43.821 1.00 47.88 222 PRO A O 1
ATOM 1827 N N . PHE A 1 223 ? -8.421 1.160 42.962 1.00 45.09 223 PHE A N 1
ATOM 1828 C CA . PHE A 1 223 ? -9.163 0.329 43.933 1.00 45.09 223 PHE A CA 1
ATOM 1829 C C . PHE A 1 223 ? -10.706 0.311 43.926 1.00 45.09 223 PHE A C 1
ATOM 1831 O O . PHE A 1 223 ? -11.378 1.252 44.326 1.00 45.09 223 PHE A O 1
ATOM 1838 N N . HIS A 1 224 ? -11.233 -0.901 43.706 1.00 39.47 224 HIS A N 1
ATOM 1839 C CA . HIS A 1 224 ? -12.086 -1.580 44.689 1.00 39.47 224 HIS A CA 1
ATOM 1840 C C . HIS A 1 224 ? -11.549 -3.011 44.883 1.00 39.47 224 HIS A C 1
ATOM 1842 O O . HIS A 1 224 ? -11.947 -3.946 44.194 1.00 39.47 224 HIS A O 1
ATOM 1848 N N . SER A 1 225 ? -10.594 -3.185 45.799 1.00 37.28 225 SER A N 1
ATOM 1849 C CA . SER A 1 225 ? -10.417 -4.465 46.487 1.00 37.28 225 SER A CA 1
ATOM 1850 C C . SER A 1 225 ? -11.450 -4.493 47.606 1.00 37.28 225 SER A C 1
ATOM 1852 O O . SER A 1 225 ? -11.254 -3.890 48.657 1.00 37.28 225 SER A O 1
ATOM 1854 N N . SER A 1 226 ? -12.591 -5.123 47.364 1.00 35.38 226 SER A N 1
ATOM 1855 C CA . SER A 1 226 ? -13.404 -5.642 48.457 1.00 35.38 226 SER A CA 1
ATOM 1856 C C . SER A 1 226 ? -12.803 -6.985 48.862 1.00 35.38 226 SER A C 1
ATOM 1858 O O . SER A 1 226 ? -13.232 -8.023 48.364 1.00 35.38 226 SER A O 1
ATOM 1860 N N . ASP A 1 227 ? -11.778 -6.943 49.713 1.00 39.72 227 ASP A N 1
ATOM 1861 C CA . ASP A 1 227 ? -11.561 -8.037 50.656 1.00 39.72 227 ASP A CA 1
ATOM 1862 C C . ASP A 1 227 ? -12.705 -7.961 51.679 1.00 39.72 227 ASP A C 1
ATOM 1864 O O . ASP A 1 227 ? -12.930 -6.887 52.248 1.00 39.72 227 ASP A O 1
ATOM 1868 N N . PRO A 1 228 ? -13.475 -9.035 51.904 1.00 48.28 228 PRO A N 1
ATOM 1869 C CA . PRO A 1 228 ? -14.304 -9.129 53.087 1.00 48.28 228 PRO A CA 1
ATOM 1870 C C . PRO A 1 228 ? -13.401 -9.518 54.262 1.00 48.28 228 PRO A C 1
ATOM 1872 O O . PRO A 1 228 ? -12.894 -10.638 54.318 1.00 48.28 228 PRO A O 1
ATOM 1875 N N . ASP A 1 229 ? -13.218 -8.585 55.193 1.00 42.53 229 ASP A N 1
ATOM 1876 C CA . ASP A 1 229 ? -12.999 -8.929 56.596 1.00 42.53 229 ASP A CA 1
ATOM 1877 C C . ASP A 1 229 ? -14.262 -9.650 57.106 1.00 42.53 229 ASP A C 1
ATOM 1879 O O . ASP A 1 229 ? -15.318 -9.022 57.197 1.00 42.53 229 ASP A O 1
ATOM 1883 N N . GLU A 1 230 ? -14.157 -10.963 57.343 1.00 36.06 230 GLU A N 1
ATOM 1884 C CA . GLU A 1 230 ? -14.694 -11.763 58.477 1.00 36.06 230 GLU A CA 1
ATOM 1885 C C . GLU A 1 230 ? -14.708 -13.271 58.168 1.00 36.06 230 GLU A C 1
ATOM 1887 O O . GLU A 1 230 ? -15.360 -13.703 57.188 1.00 36.06 230 GLU A O 1
#

Radius of gyration: 25.75 Å; chains: 1; bounding box: 54×31×98 Å

Sequence (230 aa):
LLLAEKAFEEKTGARGLVSVIERVLLPFEKSLPSSSIRYFVVTREVVVDPEGELKRLLGNPDDPETIQRYERIINEEKKALLDQLSKRQTHYIRNYPLVFTQERVELVVDHHLRTGFPIEGIFDEAILLYNQVKVFESDFFERYGFKVCFDEDAVNEIISRALQRDSSATVICHGISRDYDYGFKLVFDRTGQAEFVVPKTAVIQPQIFMDELIRESYRHNPFHSSDPDE

Foldseek 3Di:
DLLVVQLVVVVPPPVSSVVLCCVLCVVVVVPVVVAPADDDDCDPCSSVCVPVVVCVCRVCRVPVVRVVVRVVVLVVQLVVVLVVCVVVVPPLCVVCVVQDDPLVLSLLSVLCSVPVPDSVVSSVLSVQQLVLLVVVQVVVCVVQVAGEAEDPQLSSLLSSVCSVVVHHSNVLVVVLCVLVVPQVSLLCVQVVHRYYYQYNVCSVPVNVVSVVSNVVSCVVDPDDPPDDDD

Secondary structure (DSSP, 8-state):
-HHHHHHHHTT-THHHHHHHHHHHHHHHHHHGGGSS-------HHHHH-HHHHHHHHHH-TT-HHHHHHHHHHHHHHHHHHHHHHHHHT-HHHHH-TTT--HHHHHHHHHHHHHH---HHHHHHHHHHHHHHHHHHHHHHHHHHSSEEEE-HHHHHHHHHHHHHHT--HHHHHHHHHHTTTTHHHHHHHHH---EEEE-HHHHH-HHHHHHHHHHHHHHHS---------